Protein AF-A0A7C1Q7C8-F1 (afdb_monomer)

Solvent-accessible surface area (backbone atoms only — not comparable to full-atom values): 10995 Å² total; per-residue (Å²): 133,54,73,68,56,52,52,53,53,51,53,53,51,52,52,49,48,55,21,49,55,50,41,58,74,66,42,44,64,65,52,48,48,52,37,52,32,39,48,74,42,44,50,73,67,41,56,53,30,45,77,70,74,41,90,58,82,56,80,56,57,56,36,54,50,45,53,53,51,44,54,50,53,49,46,66,58,69,63,51,85,75,76,68,83,54,81,50,94,46,81,91,37,43,67,60,21,53,52,50,37,51,53,56,51,57,50,52,73,36,67,69,49,44,51,52,50,52,55,40,52,48,39,24,65,59,64,74,53,66,51,72,43,79,44,78,39,79,90,78,74,40,82,43,74,45,76,51,62,66,90,38,53,34,55,35,82,92,29,94,43,90,92,60,31,88,50,72,48,73,66,76,92,73,58,69,66,58,54,57,60,67,72,49,80,87,130

Radius of gyration: 21.41 Å; Cα contacts (8 Å, |Δi|>4): 161; chains: 1; bounding box: 50×42×67 Å

pLDDT: mean 86.95, std 6.71, range [54.66, 95.38]

Nearest PDB structures (foldseek):
  8zkm-assembly1_K  TM=6.526E-01  e=1.234E-04  Vibrio cholerae
  9bgm-assembly1_c  TM=7.643E-01  e=4.224E-02  Pseudomonas phage vB_PaeP_DEV
  6qwp-assembly1_D  TM=6.504E-01  e=3.690E+00  Escherichia phage T7

Sequence (187 aa):
MNDNERRQANEVVEKFRLARDKKDEDNFTTSVDKYEDYYAGESDELKERTKRGLSAIMPPWAQAGVDYVLAKEIAVIFGQKPYWTVGARQKKWEEAAKLMEQLLSWQLDTPKVFLNVVEWIQHKLIYGTAIRKPYWDRENDEVKIEQINIKNFYPSPDGYSIYTVPWVIQRALRTKEYIVAMGKPWR

Mean predicted aligned error: 6.85 Å

Structure (mmCIF, N/CA/C/O backbone):
data_AF-A0A7C1Q7C8-F1
#
_entry.id   AF-A0A7C1Q7C8-F1
#
loop_
_atom_site.group_PDB
_atom_site.id
_atom_site.type_symbol
_atom_site.label_atom_id
_atom_site.label_alt_id
_atom_site.label_comp_id
_atom_site.label_asym_id
_atom_site.label_entity_id
_atom_site.label_seq_id
_atom_site.pdbx_PDB_ins_code
_atom_site.Cartn_x
_atom_site.Cartn_y
_atom_site.Cartn_z
_atom_site.occupancy
_atom_site.B_iso_or_equiv
_atom_site.auth_seq_id
_atom_site.auth_comp_id
_atom_site.auth_asym_id
_atom_site.auth_atom_id
_atom_site.pdbx_PDB_model_num
ATOM 1 N N . MET A 1 1 ? 29.355 17.412 2.833 1.00 59.66 1 MET A N 1
ATOM 2 C CA . MET A 1 1 ? 28.074 17.611 2.140 1.00 59.66 1 MET A CA 1
ATOM 3 C C . MET A 1 1 ? 28.258 18.789 1.206 1.00 59.66 1 MET A C 1
ATOM 5 O O . MET A 1 1 ? 28.454 19.899 1.692 1.00 59.66 1 MET A O 1
ATOM 9 N N . ASN A 1 2 ? 28.326 18.525 -0.093 1.00 83.81 2 ASN A N 1
ATOM 10 C CA . ASN A 1 2 ? 28.545 19.545 -1.117 1.00 83.81 2 ASN A CA 1
ATOM 11 C C . ASN A 1 2 ? 27.296 20.428 -1.272 1.00 83.81 2 ASN A C 1
ATOM 13 O O . ASN A 1 2 ? 26.182 20.002 -0.963 1.00 83.81 2 ASN A O 1
ATOM 17 N N . ASP A 1 3 ? 27.455 21.648 -1.789 1.00 85.56 3 ASP A N 1
ATOM 18 C CA . ASP A 1 3 ? 26.344 22.605 -1.932 1.00 85.56 3 ASP A CA 1
ATOM 19 C C . ASP A 1 3 ? 25.190 22.068 -2.793 1.00 85.56 3 ASP A C 1
ATOM 21 O O . ASP A 1 3 ? 24.020 22.342 -2.523 1.00 85.56 3 ASP A O 1
ATOM 25 N N . ASN A 1 4 ? 25.494 21.217 -3.776 1.00 85.00 4 ASN A N 1
ATOM 26 C CA . ASN A 1 4 ? 24.474 20.559 -4.591 1.00 85.00 4 ASN A CA 1
ATOM 27 C C . ASN A 1 4 ? 23.637 19.545 -3.785 1.00 85.00 4 ASN A C 1
ATOM 29 O O . ASN A 1 4 ? 22.418 19.500 -3.933 1.00 85.00 4 ASN A O 1
ATOM 33 N N . GLU A 1 5 ? 24.270 18.782 -2.888 1.00 85.00 5 GLU A N 1
ATOM 34 C CA . GLU A 1 5 ? 23.576 17.829 -2.009 1.00 85.00 5 GLU A CA 1
ATOM 35 C C . GLU A 1 5 ? 22.666 18.568 -1.021 1.00 85.00 5 GLU A C 1
ATOM 37 O O . GLU A 1 5 ? 21.552 18.125 -0.749 1.00 85.00 5 GLU A O 1
ATOM 42 N N . ARG A 1 6 ? 23.109 19.729 -0.516 1.00 87.44 6 ARG A N 1
ATOM 43 C CA . ARG A 1 6 ? 22.294 20.591 0.361 1.00 87.44 6 ARG A CA 1
ATOM 44 C C . ARG A 1 6 ? 21.067 21.122 -0.359 1.00 87.44 6 ARG A C 1
ATOM 46 O O . ARG A 1 6 ? 19.970 21.066 0.188 1.00 87.44 6 ARG A O 1
ATOM 53 N N . ARG A 1 7 ? 21.236 21.585 -1.598 1.00 90.81 7 ARG A N 1
ATOM 54 C CA . ARG A 1 7 ? 20.123 22.060 -2.424 1.00 90.81 7 ARG A CA 1
ATOM 55 C C . ARG A 1 7 ? 19.090 20.959 -2.673 1.00 90.81 7 ARG A C 1
ATOM 57 O O . ARG A 1 7 ? 17.905 21.204 -2.483 1.00 90.81 7 ARG A O 1
ATOM 64 N N . GLN A 1 8 ? 19.531 19.757 -3.043 1.00 87.31 8 GLN A N 1
ATOM 65 C CA . GLN A 1 8 ? 18.636 18.614 -3.262 1.00 87.31 8 GLN A CA 1
ATOM 66 C C . GLN A 1 8 ? 17.914 18.189 -1.981 1.00 87.31 8 GLN A C 1
ATOM 68 O O . GLN A 1 8 ? 16.712 17.937 -2.006 1.00 87.31 8 GLN A O 1
ATOM 73 N N . ALA A 1 9 ? 18.625 18.140 -0.852 1.00 88.88 9 ALA A N 1
ATOM 74 C CA . ALA A 1 9 ? 18.015 17.823 0.433 1.00 88.88 9 ALA A CA 1
ATOM 75 C C . ALA A 1 9 ? 16.918 18.838 0.795 1.00 88.88 9 ALA A C 1
ATOM 77 O O . ALA A 1 9 ? 15.816 18.437 1.164 1.00 88.88 9 ALA A O 1
ATOM 78 N N . ASN A 1 10 ? 17.187 20.134 0.614 1.00 93.38 10 ASN A N 1
ATOM 79 C CA . ASN A 1 10 ? 16.200 21.186 0.854 1.00 93.38 10 ASN A CA 1
ATOM 80 C C . ASN A 1 10 ? 14.986 21.054 -0.076 1.00 93.38 10 ASN A C 1
ATOM 82 O O . ASN A 1 10 ? 13.857 21.161 0.386 1.00 93.38 10 ASN A O 1
ATOM 86 N N . GLU A 1 11 ? 15.192 20.751 -1.360 1.00 92.50 11 GLU A N 1
ATOM 87 C CA . GLU A 1 11 ? 14.095 20.526 -2.310 1.00 92.50 11 GLU A CA 1
ATOM 88 C C . GLU A 1 11 ? 13.179 19.371 -1.875 1.00 92.50 11 GLU A C 1
ATOM 90 O O . GLU A 1 11 ? 11.955 19.489 -1.935 1.00 92.50 11 GLU A O 1
ATOM 95 N N . VAL A 1 12 ? 13.752 18.258 -1.406 1.00 91.75 12 VAL A N 1
ATOM 96 C CA . VAL A 1 12 ? 12.974 17.113 -0.905 1.00 91.75 12 VAL A CA 1
ATOM 97 C C . VAL A 1 12 ? 12.185 17.487 0.349 1.00 91.75 12 VAL A C 1
ATOM 99 O O . VAL A 1 12 ? 11.026 17.091 0.473 1.00 91.75 12 VAL A O 1
ATOM 102 N N . VAL A 1 13 ? 12.786 18.252 1.264 1.00 93.81 13 VAL A N 1
ATOM 103 C CA . VAL A 1 13 ? 12.123 18.714 2.493 1.00 93.81 13 VAL A CA 1
ATOM 104 C C . VAL A 1 13 ? 10.945 19.633 2.170 1.00 93.81 13 VAL A C 1
ATOM 106 O O . VAL A 1 13 ? 9.861 19.430 2.715 1.00 93.81 13 VAL A O 1
ATOM 109 N N . GLU A 1 14 ? 11.121 20.583 1.252 1.00 94.88 14 GLU A N 1
ATOM 110 C CA . GLU A 1 14 ? 10.045 21.483 0.822 1.00 94.88 14 GLU A CA 1
ATOM 111 C C . GLU A 1 14 ? 8.905 20.719 0.140 1.00 94.88 14 GLU A C 1
ATOM 113 O O . GLU A 1 14 ? 7.742 20.875 0.511 1.00 94.88 14 GLU A O 1
ATOM 118 N N . LYS A 1 15 ? 9.218 19.802 -0.785 1.00 95.19 15 LYS A N 1
ATOM 119 C CA . LYS A 1 15 ? 8.203 18.933 -1.409 1.00 95.19 15 LYS A CA 1
ATOM 120 C C . LYS A 1 15 ? 7.460 18.090 -0.376 1.00 95.19 15 LYS A C 1
ATOM 122 O O . LYS A 1 15 ? 6.237 17.974 -0.434 1.00 95.19 15 LYS A O 1
ATOM 127 N N . PHE A 1 16 ? 8.174 17.520 0.593 1.00 94.88 16 PHE A N 1
ATOM 128 C CA . PHE A 1 16 ? 7.549 16.747 1.663 1.00 94.88 16 PHE A CA 1
ATOM 129 C C . PHE A 1 16 ? 6.592 17.601 2.490 1.00 94.88 16 PHE A C 1
ATOM 131 O O . PHE A 1 16 ? 5.479 17.161 2.770 1.00 94.88 16 PHE A O 1
ATOM 138 N N . ARG A 1 17 ? 7.006 18.819 2.847 1.00 95.38 17 ARG A N 1
ATOM 139 C CA . ARG A 1 17 ? 6.168 19.759 3.586 1.00 95.38 17 ARG A CA 1
ATOM 140 C C . ARG A 1 17 ? 4.887 20.076 2.821 1.00 95.38 17 ARG A C 1
ATOM 142 O O . ARG A 1 17 ? 3.817 19.919 3.391 1.00 95.38 17 ARG A O 1
ATOM 149 N N . LEU A 1 18 ? 4.987 20.407 1.533 1.00 95.00 18 LEU A N 1
ATOM 150 C CA . LEU A 1 18 ? 3.824 20.681 0.682 1.00 95.00 18 LEU A CA 1
ATOM 151 C C . LEU A 1 18 ? 2.834 19.507 0.646 1.00 95.00 18 LEU A C 1
ATOM 153 O O . LEU A 1 18 ? 1.639 19.696 0.858 1.00 95.00 18 LEU A O 1
ATOM 157 N N . ALA A 1 19 ? 3.320 18.283 0.414 1.00 94.38 19 ALA A N 1
ATOM 158 C CA . ALA A 1 19 ? 2.446 17.111 0.365 1.00 94.38 19 ALA A CA 1
ATOM 159 C C . ALA A 1 19 ? 1.856 16.744 1.735 1.00 94.38 19 ALA A C 1
ATOM 161 O O . ALA A 1 19 ? 0.717 16.287 1.809 1.00 94.38 19 ALA A O 1
ATOM 162 N N . ARG A 1 20 ? 2.613 16.925 2.823 1.00 94.50 20 ARG A N 1
ATOM 163 C CA . ARG A 1 20 ? 2.116 16.710 4.187 1.00 94.50 20 ARG A CA 1
ATOM 164 C C . ARG A 1 20 ? 1.026 17.719 4.527 1.00 94.50 20 ARG A C 1
ATOM 166 O O . ARG A 1 20 ? -0.042 17.306 4.953 1.00 94.50 20 ARG A O 1
ATOM 173 N N . ASP A 1 21 ? 1.284 19.003 4.301 1.00 95.25 21 ASP A N 1
ATOM 174 C CA . ASP A 1 21 ? 0.348 20.076 4.629 1.00 95.25 21 ASP A CA 1
ATOM 175 C C . ASP A 1 21 ? -0.970 19.886 3.853 1.00 95.25 21 ASP A C 1
ATOM 177 O O . ASP A 1 21 ? -2.045 20.031 4.429 1.00 95.25 21 ASP A O 1
ATOM 181 N N . LYS A 1 22 ? -0.904 19.431 2.590 1.00 92.38 22 LYS A N 1
ATOM 182 C CA . LYS A 1 22 ? -2.101 19.058 1.822 1.00 92.38 22 LYS A CA 1
ATOM 183 C C . LYS A 1 22 ? -2.856 17.865 2.421 1.00 92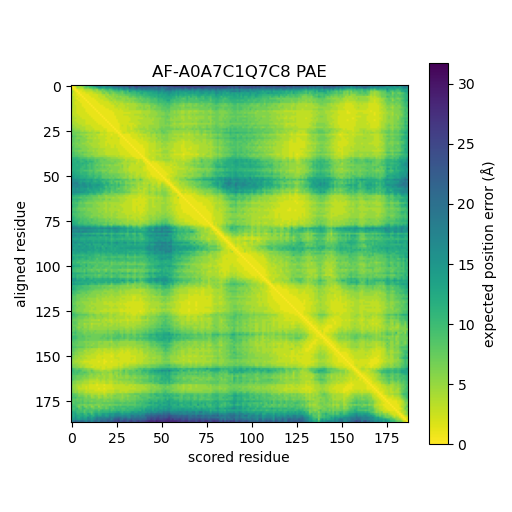.38 22 LYS A C 1
ATOM 185 O O . LYS A 1 22 ? -4.076 17.880 2.530 1.00 92.38 22 LYS A O 1
ATOM 190 N N . LYS A 1 23 ? -2.132 16.823 2.830 1.00 91.88 23 LYS A N 1
ATOM 191 C CA . LYS A 1 23 ? -2.708 15.622 3.453 1.00 91.88 23 LYS A CA 1
ATOM 192 C C . LYS A 1 23 ? -3.419 15.937 4.774 1.00 91.88 23 LYS A C 1
ATOM 194 O O . LYS A 1 23 ? -4.445 15.324 5.075 1.00 91.88 23 LYS A O 1
ATOM 199 N N . ASP A 1 24 ? -2.865 16.876 5.537 1.00 91.88 24 ASP A N 1
ATOM 200 C CA . ASP A 1 24 ? -3.444 17.372 6.783 1.00 91.88 24 ASP A CA 1
ATOM 201 C C . ASP A 1 24 ? -4.684 18.241 6.505 1.00 91.88 24 ASP A C 1
ATOM 203 O O . ASP A 1 24 ? -5.714 18.033 7.141 1.00 91.88 24 ASP A O 1
ATOM 207 N N . GLU A 1 25 ? -4.632 19.137 5.510 1.00 92.12 25 GLU A N 1
ATOM 208 C CA . GLU A 1 25 ? -5.791 19.921 5.042 1.00 92.12 25 GLU A CA 1
ATOM 209 C C . GLU A 1 25 ? -6.967 19.014 4.640 1.00 92.12 25 GLU A C 1
ATOM 211 O O . GLU A 1 25 ? -8.111 19.250 5.031 1.00 92.12 25 GLU A O 1
ATOM 216 N N . ASP A 1 26 ? -6.678 17.930 3.918 1.00 89.19 26 ASP A N 1
ATOM 217 C CA . ASP A 1 26 ? -7.680 16.968 3.455 1.00 89.19 26 ASP A CA 1
ATOM 218 C C . ASP A 1 26 ? -8.171 16.017 4.571 1.00 89.19 26 ASP A C 1
ATOM 220 O O . ASP A 1 26 ? -8.989 15.132 4.317 1.00 89.19 26 ASP A O 1
ATOM 224 N N . ASN A 1 27 ? -7.681 16.161 5.813 1.00 90.75 27 ASN A N 1
ATOM 225 C CA . ASN A 1 27 ? -7.954 15.265 6.947 1.00 90.75 27 ASN A CA 1
ATOM 226 C C . ASN A 1 27 ? -7.747 13.780 6.605 1.00 90.75 27 ASN A C 1
ATOM 228 O O . ASN A 1 27 ? -8.462 12.887 7.082 1.00 90.75 27 ASN A O 1
ATOM 232 N N . PHE A 1 28 ? -6.769 13.499 5.744 1.00 90.75 28 PHE A N 1
ATOM 233 C CA . PHE A 1 28 ? -6.593 12.175 5.166 1.00 90.75 28 PHE A CA 1
ATOM 234 C C . PHE A 1 28 ? -6.248 11.135 6.234 1.00 90.75 28 PHE A C 1
ATOM 236 O O . PHE A 1 28 ? -6.842 10.061 6.265 1.00 90.75 28 PHE A O 1
ATOM 243 N N . THR A 1 29 ? -5.298 11.445 7.123 1.00 88.50 29 THR A N 1
ATOM 244 C CA . THR A 1 29 ? -4.832 10.501 8.154 1.00 88.50 29 THR A CA 1
ATOM 245 C C . THR A 1 29 ? -5.970 10.117 9.092 1.00 88.50 29 THR A C 1
ATOM 247 O O . THR A 1 29 ? -6.235 8.933 9.259 1.00 88.50 29 THR A O 1
ATOM 250 N N . THR A 1 30 ? -6.718 11.104 9.590 1.00 89.62 30 THR A N 1
ATOM 251 C CA . THR A 1 30 ? -7.899 10.884 10.435 1.00 89.62 30 THR A CA 1
ATOM 252 C C . THR A 1 30 ? -8.963 10.049 9.728 1.00 89.62 30 THR A C 1
ATOM 254 O O . THR A 1 30 ? -9.567 9.172 10.337 1.00 89.62 30 THR A O 1
ATOM 257 N N . SER A 1 31 ? -9.182 10.283 8.431 1.00 89.44 31 SER A N 1
ATOM 258 C CA . SER A 1 31 ? -10.135 9.493 7.646 1.00 89.44 31 SER A CA 1
ATOM 259 C C . SER A 1 31 ? -9.695 8.033 7.522 1.00 89.44 31 SER A C 1
ATOM 261 O O . SER A 1 31 ? -10.506 7.131 7.717 1.00 89.44 31 SER A O 1
ATOM 263 N N . VAL A 1 32 ? -8.412 7.788 7.243 1.00 91.25 32 VAL A N 1
ATOM 264 C CA . VAL A 1 32 ? -7.843 6.433 7.173 1.00 91.25 32 VAL A CA 1
ATOM 265 C C . VAL A 1 32 ? -7.905 5.733 8.531 1.00 91.25 32 VAL A C 1
ATOM 267 O O . VAL A 1 32 ? -8.321 4.578 8.576 1.00 91.25 32 VAL A O 1
ATOM 270 N N . ASP A 1 33 ? -7.547 6.422 9.618 1.00 91.00 33 ASP A N 1
ATOM 271 C CA . ASP A 1 33 ? -7.625 5.891 10.987 1.00 91.00 33 ASP A CA 1
ATOM 272 C C . ASP A 1 33 ? -9.060 5.476 11.331 1.00 91.00 33 ASP A C 1
ATOM 274 O O . ASP A 1 33 ? -9.289 4.387 11.843 1.00 91.00 33 ASP A O 1
ATOM 278 N N . LYS A 1 34 ? -10.048 6.294 10.954 1.00 89.56 34 LYS A N 1
ATOM 279 C CA . LYS A 1 34 ? -11.464 5.980 11.161 1.00 89.56 34 LYS A CA 1
ATOM 280 C C . LYS A 1 34 ? -11.889 4.692 10.448 1.00 89.56 34 LYS A C 1
ATOM 282 O O . LYS A 1 34 ? -12.630 3.895 11.017 1.00 89.56 34 LYS A O 1
ATOM 287 N N . TYR A 1 35 ? -11.462 4.486 9.200 1.00 90.06 35 TYR A N 1
ATOM 288 C CA . TYR A 1 35 ? -11.775 3.256 8.460 1.00 90.06 35 TYR A CA 1
ATOM 289 C C . TYR A 1 35 ? -11.057 2.032 9.034 1.00 90.06 35 TYR A C 1
ATOM 291 O O . TYR A 1 35 ? -11.638 0.949 9.058 1.00 90.06 35 TYR A O 1
ATOM 299 N N . GLU A 1 36 ? -9.825 2.206 9.515 1.00 90.06 36 GLU A N 1
ATOM 300 C CA . GLU A 1 36 ? -9.069 1.156 10.200 1.00 90.06 36 GLU A CA 1
ATOM 301 C C . GLU A 1 36 ? -9.760 0.731 11.498 1.00 90.06 36 GLU A C 1
ATOM 303 O O . GLU A 1 36 ? -10.000 -0.459 11.692 1.00 90.06 36 GLU A O 1
ATOM 308 N N . ASP A 1 37 ? -10.173 1.699 12.320 1.00 89.75 37 ASP A N 1
ATOM 309 C CA . ASP A 1 37 ? -10.939 1.459 13.542 1.00 89.75 37 ASP A CA 1
ATOM 310 C C . ASP A 1 37 ? -12.248 0.722 13.224 1.00 89.75 37 ASP A C 1
ATOM 312 O O . ASP A 1 37 ? -12.522 -0.324 13.808 1.00 89.75 37 ASP A O 1
ATOM 316 N N . TYR A 1 38 ? -13.026 1.187 12.239 1.00 87.69 38 TYR A N 1
ATOM 317 C CA . TYR A 1 38 ? -14.271 0.510 11.856 1.00 87.69 38 TYR A CA 1
ATOM 318 C C . TYR A 1 38 ? -14.054 -0.924 11.379 1.00 87.69 38 TYR A C 1
ATOM 320 O O . TYR A 1 38 ? -14.853 -1.806 11.703 1.00 87.69 38 TYR A O 1
ATOM 328 N N . TYR A 1 39 ? -12.999 -1.161 10.600 1.00 89.56 39 TYR A N 1
ATOM 329 C CA . TYR A 1 39 ? -12.640 -2.503 10.161 1.00 89.56 39 TYR A CA 1
ATOM 330 C C . TYR A 1 39 ? -12.228 -3.390 11.345 1.00 89.56 39 TYR A C 1
ATOM 332 O O . TYR A 1 39 ? -12.616 -4.554 11.389 1.00 89.56 39 TYR A O 1
ATOM 340 N N . ALA A 1 40 ? -11.531 -2.834 12.339 1.00 88.31 40 ALA A N 1
ATOM 341 C CA . ALA A 1 40 ? -11.178 -3.515 13.584 1.00 88.31 40 ALA A CA 1
ATOM 342 C C . ALA A 1 40 ? -12.364 -3.701 14.557 1.00 88.31 40 ALA A C 1
ATOM 344 O O . ALA A 1 40 ? -12.207 -4.329 15.603 1.00 88.31 40 ALA A O 1
ATOM 345 N N . GLY A 1 41 ? -13.553 -3.179 14.230 1.00 88.12 41 GLY A N 1
ATOM 346 C CA . GLY A 1 41 ? -14.722 -3.215 15.114 1.00 88.12 41 GLY A CA 1
ATOM 347 C C . GLY A 1 41 ? -14.655 -2.197 16.257 1.00 88.12 41 GLY A C 1
ATOM 348 O O . GLY A 1 41 ? -15.340 -2.352 17.268 1.00 88.12 41 GLY A O 1
ATOM 349 N N . GLU A 1 42 ? -13.841 -1.157 16.105 1.00 86.44 42 GLU A N 1
ATOM 350 C CA . GLU A 1 42 ? -13.710 -0.040 17.030 1.00 86.44 42 GLU A CA 1
ATOM 351 C C . GLU A 1 42 ? -14.374 1.237 16.491 1.00 86.44 42 GLU A C 1
ATOM 353 O O . GLU A 1 42 ? -14.656 1.405 15.306 1.00 86.44 42 GLU A O 1
ATOM 358 N N . SER A 1 43 ? -14.663 2.161 17.405 1.00 87.38 43 SER A N 1
ATOM 359 C CA . SER A 1 43 ? -15.137 3.510 17.106 1.00 87.38 43 SER A CA 1
ATOM 360 C C . SER A 1 43 ? -14.947 4.403 18.328 1.00 87.38 43 SER A C 1
ATOM 362 O O . SER A 1 43 ? -14.874 3.914 19.461 1.00 87.38 43 SER A O 1
ATOM 364 N N . ASP A 1 44 ? -14.930 5.718 18.118 1.00 86.50 44 ASP A N 1
ATOM 365 C CA . ASP A 1 44 ? -14.851 6.691 19.212 1.00 86.50 44 ASP A CA 1
ATOM 366 C C . ASP A 1 44 ? -15.993 6.514 20.223 1.00 86.50 44 ASP A C 1
ATOM 368 O O . ASP A 1 44 ? -15.781 6.600 21.433 1.00 86.50 44 ASP A O 1
ATOM 372 N N . GLU A 1 45 ? -17.196 6.171 19.753 1.00 86.44 45 GLU A N 1
ATOM 373 C CA . GLU A 1 45 ? -18.338 5.907 20.630 1.00 86.44 45 GLU A CA 1
ATOM 374 C C . GLU A 1 45 ? -18.083 4.702 21.547 1.00 86.44 45 GLU A C 1
ATOM 376 O O . GLU A 1 45 ? -18.348 4.764 22.748 1.00 86.44 45 GLU A O 1
ATOM 381 N N . LEU A 1 46 ? -17.527 3.608 21.019 1.00 87.69 46 LEU A N 1
ATOM 382 C CA . LEU A 1 46 ? -17.192 2.418 21.812 1.00 87.69 46 LEU A CA 1
ATOM 383 C C . LEU A 1 46 ? -16.097 2.711 22.836 1.00 87.69 46 LEU A C 1
ATOM 385 O O . LEU A 1 46 ? -16.181 2.252 23.980 1.00 87.69 46 LEU A O 1
ATOM 389 N N . LYS A 1 47 ? -15.096 3.505 22.443 1.00 88.44 47 LYS A N 1
ATOM 390 C CA . LYS A 1 47 ? -14.018 3.954 23.330 1.00 88.44 47 LYS A CA 1
ATOM 391 C C . LYS A 1 47 ? -14.597 4.766 24.497 1.00 88.44 47 LYS A C 1
ATOM 393 O O . LYS A 1 47 ? -14.288 4.480 25.654 1.00 88.44 47 LYS A O 1
ATOM 398 N N . GLU A 1 48 ? -15.515 5.697 24.234 1.00 90.69 48 GLU A N 1
ATOM 399 C CA . GLU A 1 48 ? -16.197 6.479 25.278 1.00 90.69 48 GLU A CA 1
ATOM 400 C C . GLU A 1 48 ? -17.142 5.638 26.154 1.00 90.69 48 GLU A C 1
ATOM 402 O O . GLU A 1 48 ? -17.189 5.810 27.375 1.00 90.69 48 GLU A O 1
ATOM 407 N N . ARG A 1 49 ? -17.867 4.675 25.574 1.00 90.88 49 ARG A N 1
ATOM 408 C CA . ARG A 1 49 ? -18.715 3.742 26.340 1.00 90.88 49 ARG A CA 1
ATOM 409 C C . ARG A 1 49 ? -17.894 2.895 27.306 1.00 90.88 49 ARG A C 1
ATOM 411 O O . ARG A 1 49 ? -18.271 2.783 28.473 1.00 90.88 49 ARG A O 1
ATOM 418 N N . THR A 1 50 ? -16.760 2.370 26.847 1.00 90.56 50 THR A N 1
ATOM 419 C CA . THR A 1 50 ? -15.825 1.598 27.676 1.00 90.56 50 THR A CA 1
ATOM 420 C C . THR A 1 50 ? -15.305 2.434 28.846 1.00 90.56 50 THR A C 1
ATOM 422 O O . THR A 1 50 ? -15.335 1.971 29.984 1.00 90.56 50 THR A O 1
ATOM 425 N N . LYS A 1 51 ? -14.916 3.699 28.610 1.00 92.38 51 LYS A N 1
ATOM 426 C CA . LYS A 1 51 ? -14.490 4.629 29.679 1.00 92.38 51 LYS A CA 1
ATOM 427 C C . LYS A 1 51 ? -15.572 4.857 30.736 1.00 92.38 51 LYS A C 1
ATOM 429 O O . LYS A 1 51 ? -15.262 5.033 31.910 1.00 92.38 51 LYS A O 1
ATOM 434 N N . ARG A 1 52 ? -16.844 4.834 30.334 1.00 93.75 52 ARG A N 1
ATOM 435 C CA . ARG A 1 52 ? -18.006 4.953 31.230 1.00 93.75 52 ARG A CA 1
ATOM 436 C C . ARG A 1 52 ? -18.378 3.643 31.939 1.00 93.75 52 ARG A C 1
ATOM 438 O O . ARG A 1 52 ? -19.383 3.621 32.646 1.00 93.75 52 ARG A O 1
ATOM 445 N N . GLY A 1 53 ? -17.626 2.559 31.734 1.00 91.38 53 GLY A N 1
ATOM 446 C CA . GLY A 1 53 ? -17.934 1.236 32.285 1.00 91.38 53 GLY A CA 1
ATOM 447 C C . GLY A 1 53 ? -19.157 0.570 31.646 1.00 91.38 53 GLY A C 1
ATOM 448 O O . GLY A 1 53 ? -19.746 -0.333 32.236 1.00 91.38 53 GLY A O 1
ATOM 449 N N . LEU A 1 54 ? -19.577 1.026 30.463 1.00 91.06 54 LEU A N 1
ATOM 450 C CA . LEU A 1 54 ? -20.691 0.443 29.721 1.00 91.06 54 LEU A CA 1
ATOM 451 C C . LEU A 1 54 ? -20.193 -0.651 28.777 1.00 91.06 54 LEU A C 1
ATOM 453 O O . LEU A 1 54 ? -19.060 -0.622 28.304 1.00 91.06 54 LEU A O 1
ATOM 457 N N . SER A 1 55 ? -21.086 -1.580 28.431 1.00 86.25 55 SER A N 1
ATOM 458 C CA . SER A 1 55 ? -20.817 -2.541 27.360 1.00 86.25 55 SER A CA 1
ATOM 459 C C . SER A 1 55 ? -20.591 -1.808 26.031 1.00 86.25 55 SER A C 1
ATOM 461 O O . SER A 1 55 ? -21.406 -0.966 25.617 1.00 86.25 55 SER A O 1
ATOM 463 N N . ALA A 1 56 ? -19.478 -2.137 25.382 1.00 85.06 56 ALA A N 1
ATOM 464 C CA . ALA A 1 56 ? -19.035 -1.605 24.104 1.00 85.06 56 ALA A CA 1
ATOM 465 C C . ALA A 1 56 ? -18.780 -2.781 23.153 1.00 85.06 56 ALA A C 1
ATOM 467 O O . ALA A 1 56 ? -17.660 -3.258 23.014 1.00 85.06 56 ALA A O 1
ATOM 468 N N . ILE A 1 57 ? -19.853 -3.289 22.546 1.00 82.69 57 ILE A N 1
ATOM 469 C CA . ILE A 1 57 ? -19.786 -4.359 21.548 1.00 82.69 57 ILE A CA 1
ATOM 470 C C . ILE A 1 57 ? -20.212 -3.769 20.213 1.00 82.69 57 ILE A C 1
ATOM 472 O O . ILE A 1 57 ? -21.322 -3.249 20.089 1.00 82.69 57 ILE A O 1
ATOM 476 N N . MET A 1 58 ? -19.342 -3.889 19.216 1.00 83.06 58 MET A N 1
ATOM 477 C CA . MET A 1 58 ? -19.684 -3.614 17.830 1.00 83.06 58 MET A CA 1
ATOM 478 C C . MET A 1 58 ? -19.843 -4.928 17.082 1.00 83.06 58 MET A C 1
ATOM 480 O O . MET A 1 58 ? -18.924 -5.747 17.085 1.00 83.06 58 MET A O 1
ATOM 484 N N . PRO A 1 59 ? -20.984 -5.156 16.422 1.00 82.88 59 PRO A N 1
ATOM 485 C CA . PRO A 1 59 ? -21.083 -6.254 15.479 1.00 82.88 59 PRO A CA 1
ATOM 486 C C . PRO A 1 59 ? -20.074 -6.045 14.330 1.00 82.88 59 PRO A C 1
ATOM 488 O O . PRO A 1 59 ? -20.011 -4.937 13.788 1.00 82.88 59 PRO A O 1
ATOM 491 N N . PRO A 1 60 ? -19.318 -7.077 13.911 1.00 86.31 60 PRO A N 1
ATOM 492 C CA . PRO A 1 60 ? -18.228 -6.951 12.937 1.00 86.31 60 PRO A CA 1
ATOM 493 C C . PRO A 1 60 ? -18.735 -6.866 11.484 1.00 86.31 60 PRO A C 1
ATOM 495 O O . PRO A 1 60 ? -18.229 -7.542 10.590 1.00 86.31 60 PRO A O 1
ATOM 498 N N . TRP A 1 61 ? -19.763 -6.053 11.220 1.00 86.38 61 TRP A N 1
ATOM 499 C CA . TRP A 1 61 ? -20.387 -5.946 9.896 1.00 86.38 61 TRP A CA 1
ATOM 500 C C . TRP A 1 61 ? -19.425 -5.421 8.830 1.00 86.38 61 TRP A C 1
ATOM 502 O O . TRP A 1 61 ? -19.435 -5.920 7.707 1.00 86.38 61 TRP A O 1
ATOM 512 N N . ALA A 1 62 ? -18.590 -4.436 9.178 1.00 87.19 62 ALA A N 1
ATOM 513 C CA . ALA A 1 62 ? -17.613 -3.863 8.255 1.00 87.19 62 ALA A CA 1
ATOM 514 C C . ALA A 1 62 ? -16.565 -4.905 7.848 1.00 87.19 62 ALA A C 1
ATOM 516 O O . ALA A 1 62 ? -16.357 -5.131 6.657 1.00 87.19 62 ALA A O 1
ATOM 517 N N . GLN A 1 63 ? -15.981 -5.597 8.830 1.00 91.06 63 GLN A N 1
ATOM 518 C CA . GLN A 1 63 ? -15.022 -6.668 8.585 1.00 91.06 63 GLN A CA 1
ATOM 519 C C . GLN A 1 63 ? -15.638 -7.794 7.745 1.00 91.06 63 GLN A C 1
ATOM 521 O O . GLN A 1 63 ? -15.098 -8.145 6.702 1.00 91.06 63 GLN A O 1
ATOM 526 N N . ALA A 1 64 ? -16.812 -8.301 8.137 1.00 92.56 64 ALA A N 1
ATOM 527 C CA . ALA A 1 64 ? -17.490 -9.369 7.407 1.00 92.56 64 ALA A CA 1
ATOM 528 C C . ALA A 1 64 ? -17.828 -8.969 5.959 1.00 92.56 64 ALA A C 1
ATOM 530 O O . ALA A 1 64 ? -17.717 -9.785 5.045 1.00 92.56 64 ALA A O 1
ATOM 531 N N . GLY A 1 65 ? -18.222 -7.710 5.739 1.00 93.38 65 GLY A N 1
ATOM 532 C CA . GLY A 1 65 ? -18.470 -7.168 4.406 1.00 93.38 65 GLY A CA 1
ATOM 533 C C . GLY A 1 65 ? -17.202 -7.114 3.552 1.00 93.38 65 GLY A C 1
ATOM 534 O O . GLY A 1 65 ? -17.218 -7.569 2.407 1.00 93.38 65 GLY A O 1
ATOM 535 N N . VAL A 1 66 ? -16.101 -6.607 4.114 1.00 93.06 66 VAL A N 1
ATOM 536 C CA . VAL A 1 66 ? -14.794 -6.560 3.441 1.00 93.06 66 VAL A CA 1
ATOM 537 C C . VAL A 1 66 ? -14.302 -7.967 3.109 1.00 93.06 66 VAL A C 1
ATOM 539 O O . VAL A 1 66 ? -13.966 -8.220 1.955 1.00 93.06 66 VAL A O 1
ATOM 542 N N . ASP A 1 67 ? -14.334 -8.897 4.063 1.00 92.69 67 ASP A N 1
ATOM 543 C CA . ASP A 1 67 ? -13.866 -10.275 3.873 1.00 92.69 67 ASP A CA 1
ATOM 544 C C . ASP A 1 67 ? -14.697 -11.022 2.820 1.00 92.69 67 ASP A C 1
ATOM 546 O O . ASP A 1 67 ? -14.157 -11.765 1.996 1.00 92.69 67 ASP A O 1
ATOM 550 N N . TYR A 1 68 ? -16.010 -10.781 2.782 1.00 94.81 68 TYR A N 1
ATOM 551 C CA . TYR A 1 68 ? -16.891 -11.343 1.760 1.00 94.81 68 TYR A CA 1
ATOM 552 C C . TYR A 1 68 ? -16.546 -10.848 0.351 1.00 94.81 68 TYR A C 1
ATOM 554 O O . TYR A 1 68 ? -16.474 -11.644 -0.592 1.00 94.81 68 TYR A O 1
ATOM 562 N N . VAL A 1 69 ? -16.338 -9.537 0.189 1.00 94.31 69 VAL A N 1
ATOM 563 C CA . VAL A 1 69 ? -15.961 -8.952 -1.106 1.00 94.31 69 VAL A CA 1
ATOM 564 C C . VAL A 1 69 ? -14.556 -9.401 -1.504 1.00 94.31 69 VAL A C 1
ATOM 566 O O . VAL A 1 69 ? -14.357 -9.799 -2.650 1.00 94.31 69 VAL A O 1
ATOM 569 N N . LEU A 1 70 ? -13.613 -9.429 -0.558 1.00 94.50 70 LEU A N 1
ATOM 570 C CA . LEU A 1 70 ? -12.251 -9.915 -0.763 1.00 94.50 70 LEU A CA 1
ATOM 571 C C . LEU A 1 70 ? -12.253 -11.352 -1.289 1.00 94.50 70 LEU A C 1
ATOM 573 O O . LEU A 1 70 ? -11.646 -11.622 -2.321 1.00 94.50 70 LEU A O 1
ATOM 577 N N . ALA A 1 71 ? -12.979 -12.263 -0.636 1.00 93.56 71 ALA A N 1
ATOM 578 C CA . ALA A 1 71 ? -13.065 -13.659 -1.062 1.00 93.56 71 ALA A CA 1
ATOM 579 C C . ALA A 1 71 ? -13.580 -13.795 -2.505 1.00 93.56 71 ALA A C 1
ATOM 581 O O . ALA A 1 71 ? -13.066 -14.607 -3.276 1.00 93.56 71 ALA A O 1
ATOM 582 N N . LYS A 1 72 ? -14.557 -12.966 -2.898 1.00 93.50 72 LYS A N 1
ATOM 583 C CA . LYS A 1 72 ? -15.057 -12.926 -4.278 1.00 93.50 72 LYS A CA 1
ATOM 584 C C . LYS A 1 72 ? -14.040 -12.364 -5.263 1.00 93.50 72 LYS A C 1
ATOM 586 O O . LYS A 1 72 ? -13.859 -12.967 -6.316 1.00 93.50 72 LYS A O 1
ATOM 591 N N . GLU A 1 73 ? -13.382 -11.246 -4.953 1.00 91.88 73 GLU A N 1
ATOM 592 C CA . GLU A 1 73 ? -12.356 -10.674 -5.838 1.00 91.88 73 GLU A CA 1
ATOM 593 C C . GLU A 1 73 ? -11.199 -11.663 -6.039 1.00 91.88 73 GLU A C 1
ATOM 595 O O . GLU A 1 73 ? -10.784 -11.893 -7.173 1.00 91.88 73 GLU A O 1
ATOM 600 N N . ILE A 1 74 ? -10.743 -12.329 -4.974 1.00 90.56 74 ILE A N 1
ATOM 601 C CA . ILE A 1 74 ? -9.704 -13.363 -5.057 1.00 90.56 74 ILE A CA 1
ATOM 602 C C . ILE A 1 74 ? -10.162 -14.550 -5.902 1.00 90.56 74 ILE A C 1
ATOM 604 O O . ILE A 1 74 ? -9.414 -14.992 -6.771 1.00 90.56 74 ILE A O 1
ATOM 608 N N . ALA A 1 75 ? -11.388 -15.040 -5.708 1.00 89.81 75 ALA A N 1
ATOM 609 C CA . ALA A 1 75 ? -11.928 -16.122 -6.525 1.00 89.81 75 ALA A CA 1
ATOM 610 C C . ALA A 1 75 ? -12.057 -15.731 -8.007 1.00 89.81 75 ALA A C 1
ATOM 612 O O . ALA A 1 75 ? -11.863 -16.574 -8.873 1.00 89.81 75 ALA A O 1
ATOM 613 N N . VAL A 1 76 ? -12.352 -14.468 -8.322 1.00 87.88 76 VAL A N 1
ATOM 614 C CA . VAL A 1 76 ? -12.423 -13.988 -9.711 1.00 87.88 76 VAL A CA 1
ATOM 615 C C . VAL A 1 76 ? -11.029 -13.845 -10.325 1.00 87.88 76 VAL A C 1
ATOM 617 O O . VAL A 1 76 ? -10.817 -14.289 -11.448 1.00 87.88 76 VAL A O 1
ATOM 620 N N . ILE A 1 77 ? -10.076 -13.256 -9.601 1.00 83.94 77 ILE A N 1
ATOM 621 C CA . ILE A 1 77 ? -8.719 -12.993 -10.108 1.00 83.94 77 ILE A CA 1
ATOM 622 C C . ILE A 1 77 ? -7.909 -14.289 -10.230 1.00 83.94 77 ILE A C 1
ATOM 624 O O . ILE A 1 77 ? -7.168 -14.468 -11.193 1.00 83.94 77 ILE A O 1
ATOM 628 N N . PHE A 1 78 ? -8.050 -15.195 -9.261 1.00 84.38 78 PHE A N 1
ATOM 629 C CA . PHE A 1 78 ? -7.232 -16.404 -9.152 1.00 84.38 78 PHE A CA 1
ATOM 630 C C . PHE A 1 78 ? -8.006 -17.707 -9.387 1.00 84.38 78 PHE A C 1
ATOM 632 O O . PHE A 1 78 ? -7.422 -18.785 -9.295 1.00 84.38 78 PHE A O 1
ATOM 639 N N . GLY A 1 79 ? -9.304 -17.649 -9.697 1.00 82.38 79 GLY A N 1
ATOM 640 C CA . GLY A 1 79 ? -10.129 -18.849 -9.872 1.00 82.38 79 GLY A CA 1
ATOM 641 C C . GLY A 1 79 ? -9.838 -19.638 -11.144 1.00 82.38 79 GLY A C 1
ATOM 642 O O . GLY A 1 79 ? -10.138 -20.829 -11.193 1.00 82.38 79 GLY A O 1
ATOM 643 N N . GLN A 1 80 ? -9.261 -19.005 -12.170 1.00 81.56 80 GLN A N 1
ATOM 644 C CA . GLN A 1 80 ? -8.908 -19.659 -13.432 1.00 81.56 80 GLN A CA 1
ATOM 645 C C . GLN A 1 80 ? -7.568 -19.138 -13.967 1.00 81.56 80 GLN A C 1
ATOM 647 O O . GLN A 1 80 ? -7.309 -17.938 -13.960 1.00 81.56 80 GLN A O 1
ATOM 652 N N . LYS A 1 81 ? -6.716 -20.055 -14.444 1.00 79.19 81 LYS A N 1
ATOM 653 C CA . LYS A 1 81 ? -5.490 -19.731 -15.192 1.00 79.19 81 LYS A CA 1
ATOM 654 C C . LYS A 1 81 ? -5.819 -19.591 -16.695 1.00 79.19 81 LYS A C 1
ATOM 656 O O . LYS A 1 81 ? -6.686 -20.329 -17.168 1.00 79.19 81 LYS A O 1
ATOM 661 N N . PRO A 1 82 ? -5.107 -18.740 -17.463 1.00 76.56 82 PRO A N 1
ATOM 662 C CA . PRO A 1 82 ? -3.982 -17.889 -17.053 1.00 76.56 82 PRO A CA 1
ATOM 663 C C . PRO A 1 82 ? -4.431 -16.603 -16.336 1.00 76.56 82 PRO A C 1
ATOM 665 O O . PRO A 1 82 ? -5.454 -16.021 -16.676 1.00 76.56 82 PRO A O 1
ATOM 668 N N . TYR A 1 83 ? -3.643 -16.147 -15.356 1.00 79.00 83 TYR A N 1
ATOM 669 C CA . TYR A 1 83 ? -3.959 -14.951 -14.553 1.00 79.00 83 TYR A CA 1
ATOM 670 C C . TYR A 1 83 ? -3.725 -13.629 -15.299 1.00 79.00 83 TYR A C 1
ATOM 672 O O . TYR A 1 83 ? -4.336 -12.611 -14.983 1.00 79.00 83 TYR A O 1
ATOM 680 N N . TRP A 1 84 ? -2.820 -13.635 -16.278 1.00 78.44 84 TRP A N 1
ATOM 681 C CA . TRP A 1 84 ? -2.490 -12.484 -17.111 1.00 78.44 84 TRP A CA 1
ATOM 682 C C . TRP A 1 84 ? -2.510 -12.901 -18.572 1.00 78.44 84 TRP A C 1
ATOM 684 O O . TRP A 1 84 ? -2.199 -14.042 -18.903 1.00 78.44 84 TRP A O 1
ATOM 694 N N . THR A 1 85 ? -2.800 -11.949 -19.449 1.00 85.31 85 THR A N 1
ATOM 695 C CA . THR A 1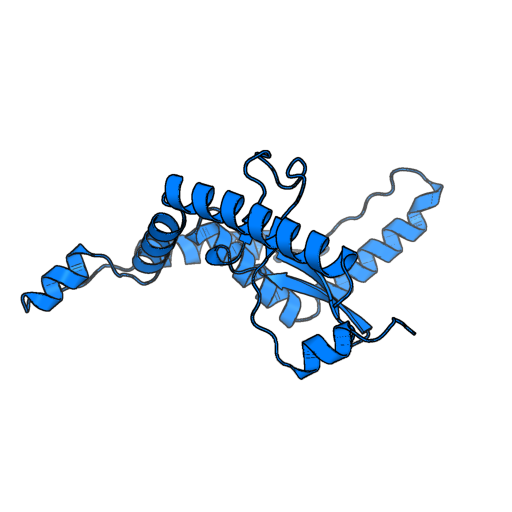 85 ? -2.611 -12.114 -20.889 1.00 85.31 85 THR A CA 1
ATOM 696 C C . THR A 1 85 ? -1.838 -10.914 -21.398 1.00 85.31 85 THR A C 1
ATOM 698 O O . THR A 1 85 ? -2.249 -9.771 -21.180 1.00 85.31 85 THR A O 1
ATOM 701 N N . VAL A 1 86 ? -0.705 -11.156 -22.055 1.00 87.31 86 VAL A N 1
ATOM 702 C CA . VAL A 1 86 ? 0.136 -10.084 -22.594 1.00 87.31 86 VAL A CA 1
ATOM 703 C C . VAL A 1 86 ? -0.024 -10.043 -24.107 1.00 87.31 86 VAL A C 1
ATOM 705 O O . VAL A 1 86 ? 0.464 -10.897 -24.841 1.00 87.31 86 VAL A O 1
ATOM 708 N N . GLY A 1 87 ? -0.712 -9.010 -24.591 1.00 89.38 87 GLY A N 1
ATOM 709 C CA . GLY A 1 87 ? -0.898 -8.780 -26.021 1.00 89.38 87 GLY A CA 1
ATOM 710 C C . GLY A 1 87 ? 0.289 -8.056 -26.659 1.00 89.38 87 GLY A C 1
ATOM 711 O O . GLY A 1 87 ? 0.728 -7.009 -26.177 1.00 89.38 87 GLY A O 1
ATOM 712 N N . ALA A 1 88 ? 0.771 -8.561 -27.796 1.00 91.69 88 ALA A N 1
ATOM 713 C CA . ALA A 1 88 ? 1.742 -7.852 -28.624 1.00 91.69 88 ALA A CA 1
ATOM 714 C C . ALA A 1 88 ? 1.051 -6.770 -29.472 1.00 91.69 88 ALA A C 1
ATOM 716 O O . ALA A 1 88 ? 0.094 -7.043 -30.191 1.00 91.69 88 ALA A O 1
ATOM 717 N N . ARG A 1 89 ? 1.568 -5.532 -29.446 1.00 91.06 89 ARG A N 1
ATOM 718 C CA . ARG A 1 89 ? 1.055 -4.438 -30.302 1.00 91.06 89 ARG A CA 1
ATOM 719 C C . ARG A 1 89 ? 1.460 -4.571 -31.773 1.00 91.06 89 ARG A C 1
ATOM 721 O O . ARG A 1 89 ? 0.823 -3.982 -32.637 1.00 91.06 89 ARG A O 1
ATOM 728 N N . GLN A 1 90 ? 2.554 -5.275 -32.060 1.00 92.56 90 GLN A N 1
ATOM 729 C CA . GLN A 1 90 ? 3.035 -5.537 -33.420 1.00 92.56 90 GLN A CA 1
ATOM 730 C C . GLN A 1 90 ? 3.509 -6.983 -33.502 1.00 92.56 90 GLN A C 1
ATOM 732 O O . GLN A 1 90 ? 4.040 -7.504 -32.523 1.00 92.56 90 GLN A O 1
ATOM 737 N N . LYS A 1 91 ? 3.419 -7.579 -34.694 1.00 90.50 91 LYS A N 1
ATOM 738 C CA . LYS A 1 91 ? 3.798 -8.978 -34.944 1.00 90.50 91 LYS A CA 1
ATOM 739 C C . LYS A 1 91 ? 5.219 -9.327 -34.478 1.00 90.50 91 LYS A C 1
ATOM 741 O O . LYS A 1 91 ? 5.450 -10.384 -33.912 1.00 90.50 91 LYS A O 1
ATOM 746 N N . LYS A 1 92 ? 6.174 -8.403 -34.633 1.00 93.69 92 LYS A N 1
ATOM 747 C CA . LYS A 1 92 ? 7.570 -8.605 -34.201 1.00 93.69 92 LYS A CA 1
ATOM 748 C C . LYS A 1 92 ? 7.754 -8.761 -32.682 1.00 93.69 92 LYS A C 1
ATOM 750 O O . LYS A 1 92 ? 8.805 -9.208 -32.251 1.00 93.69 92 LYS A O 1
ATOM 755 N N . TRP A 1 93 ? 6.765 -8.362 -31.880 1.00 92.88 93 TRP A N 1
ATOM 756 C CA . TRP A 1 93 ? 6.809 -8.443 -30.416 1.00 92.88 93 TRP A CA 1
ATOM 757 C C . TRP A 1 93 ? 6.068 -9.663 -29.863 1.00 92.88 93 TRP A C 1
ATOM 759 O O . TRP A 1 93 ? 5.950 -9.785 -28.649 1.00 92.88 93 TRP A O 1
ATOM 769 N N . GLU A 1 94 ? 5.552 -10.555 -30.713 1.00 92.19 94 GLU A N 1
ATOM 770 C CA . GLU A 1 94 ? 4.786 -11.728 -30.271 1.00 92.19 94 GLU A CA 1
ATOM 771 C C . GLU A 1 94 ? 5.600 -12.654 -29.363 1.00 92.19 94 GLU A C 1
ATOM 773 O O . GLU A 1 94 ? 5.099 -13.090 -28.329 1.00 92.19 94 GLU A O 1
ATOM 778 N N . GLU A 1 95 ? 6.863 -12.918 -29.701 1.00 91.50 95 GLU A N 1
ATOM 779 C CA . GLU A 1 95 ? 7.738 -13.753 -28.868 1.00 91.50 95 GLU A CA 1
ATOM 780 C C . GLU A 1 95 ? 8.055 -13.085 -27.527 1.00 91.50 95 GLU A C 1
ATOM 782 O O . GLU A 1 95 ? 7.965 -13.722 -26.479 1.00 91.50 95 GLU A O 1
ATOM 787 N N . ALA A 1 96 ? 8.344 -11.781 -27.542 1.00 90.19 96 ALA A N 1
ATOM 788 C CA . ALA A 1 96 ? 8.599 -11.013 -26.326 1.00 90.19 96 ALA A CA 1
ATOM 789 C C . ALA A 1 96 ? 7.364 -10.953 -25.411 1.00 90.19 96 ALA A C 1
ATOM 791 O O . ALA A 1 96 ? 7.491 -11.060 -24.194 1.00 90.19 96 ALA A O 1
ATOM 792 N N . ALA A 1 97 ? 6.165 -10.819 -25.986 1.00 91.38 97 ALA A N 1
ATOM 793 C CA . ALA A 1 97 ? 4.912 -10.824 -25.238 1.00 91.38 97 ALA A CA 1
ATOM 794 C C . ALA A 1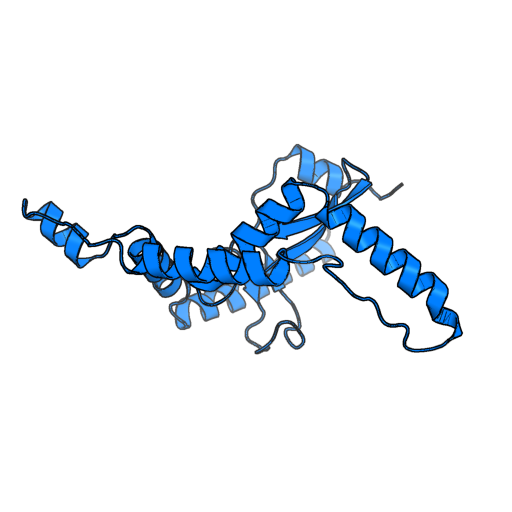 97 ? 4.653 -12.185 -24.576 1.00 91.38 97 ALA A C 1
ATOM 796 O O . ALA A 1 97 ? 4.342 -12.229 -23.388 1.00 91.38 97 ALA A O 1
ATOM 797 N N . LYS A 1 98 ? 4.876 -13.290 -25.303 1.00 90.50 98 LYS A N 1
ATOM 798 C CA . LYS A 1 98 ? 4.789 -14.650 -24.744 1.00 90.50 98 LYS A CA 1
ATOM 799 C C . LYS A 1 98 ? 5.774 -14.861 -23.597 1.00 90.50 98 LYS A C 1
ATOM 801 O O . LYS A 1 98 ? 5.393 -15.403 -22.564 1.00 90.50 98 LYS A O 1
ATOM 806 N N . LEU A 1 99 ? 7.019 -14.410 -23.754 1.00 90.00 99 LEU A N 1
ATOM 807 C CA . LEU A 1 99 ? 8.024 -14.499 -22.694 1.00 90.00 99 LEU A CA 1
ATOM 808 C C . LEU A 1 99 ? 7.606 -13.690 -21.457 1.00 90.00 99 LEU A C 1
ATOM 810 O O . LEU A 1 99 ? 7.712 -14.174 -20.334 1.00 90.00 99 LEU A O 1
ATOM 814 N N . MET A 1 100 ? 7.083 -12.479 -21.652 1.00 88.38 100 MET A N 1
ATOM 815 C CA . MET A 1 100 ? 6.599 -11.640 -20.554 1.00 88.38 100 MET A CA 1
ATOM 816 C C . MET A 1 100 ? 5.421 -12.284 -19.812 1.00 88.38 100 MET A C 1
ATOM 818 O O . MET A 1 100 ? 5.378 -12.258 -18.584 1.00 88.38 100 MET A O 1
ATOM 822 N N . GLU A 1 101 ? 4.482 -12.896 -20.534 1.00 89.19 101 GLU A N 1
ATOM 823 C CA . GLU A 1 101 ? 3.358 -13.622 -19.932 1.00 89.19 101 GLU A CA 1
ATOM 824 C C . GLU A 1 101 ? 3.833 -14.800 -19.069 1.00 89.19 101 GLU A C 1
ATOM 826 O O . GLU A 1 101 ? 3.332 -15.005 -17.959 1.00 89.19 101 GLU A O 1
ATOM 831 N N . GLN A 1 102 ? 4.853 -15.530 -19.533 1.00 87.44 102 GLN A N 1
ATOM 832 C CA . GLN A 1 102 ? 5.484 -16.605 -18.765 1.0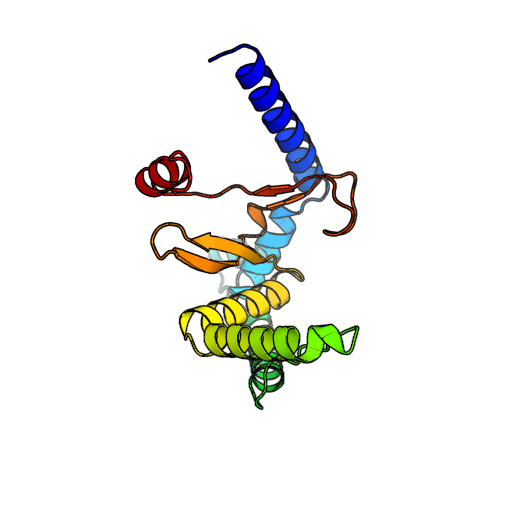0 87.44 102 GLN A CA 1
ATOM 833 C C . GLN A 1 102 ? 6.159 -16.079 -17.492 1.00 87.44 102 GLN A C 1
ATOM 835 O O . GLN A 1 102 ? 5.966 -16.656 -16.423 1.00 87.44 102 GLN A O 1
ATOM 840 N N . LEU A 1 103 ? 6.894 -14.965 -17.577 1.00 85.44 103 LEU A N 1
ATOM 841 C CA . LEU A 1 103 ? 7.560 -14.352 -16.420 1.00 85.44 103 LEU A CA 1
ATOM 842 C C . LEU A 1 103 ? 6.561 -13.865 -15.361 1.00 85.44 103 LEU A C 1
ATOM 844 O O . LEU A 1 103 ? 6.756 -14.109 -14.171 1.00 85.44 103 LEU A O 1
ATOM 848 N N . LEU A 1 104 ? 5.469 -13.220 -15.779 1.00 83.62 104 LEU A N 1
ATOM 849 C CA . LEU A 1 104 ? 4.415 -12.762 -14.866 1.00 83.62 104 LEU A CA 1
ATOM 850 C C . LEU A 1 104 ? 3.676 -13.930 -14.204 1.00 83.62 104 LEU A C 1
ATOM 852 O O . LEU A 1 104 ? 3.323 -13.858 -13.025 1.00 83.62 104 LEU A O 1
ATOM 856 N N . SER A 1 105 ? 3.462 -15.016 -14.949 1.00 84.19 105 SER A N 1
ATOM 857 C CA . SER A 1 105 ? 2.868 -16.243 -14.412 1.00 84.19 105 SER A CA 1
ATOM 858 C C . SER A 1 105 ? 3.784 -16.889 -13.371 1.00 84.19 105 SER A C 1
ATOM 860 O O . SER A 1 105 ? 3.323 -17.232 -12.284 1.00 84.19 105 SER A O 1
ATOM 862 N N . TRP A 1 106 ? 5.089 -16.963 -13.657 1.00 83.19 106 TRP A N 1
ATOM 863 C CA . TRP A 1 106 ? 6.094 -17.471 -12.721 1.00 83.19 106 TRP A CA 1
ATOM 864 C C . TRP A 1 106 ? 6.158 -16.647 -11.426 1.00 83.19 106 TRP A C 1
ATOM 866 O O . TRP A 1 106 ? 6.196 -17.212 -10.333 1.00 83.19 106 TRP A O 1
ATOM 876 N N . GLN A 1 107 ? 6.093 -15.313 -11.519 1.00 78.50 107 GLN A N 1
ATOM 877 C CA . GLN A 1 107 ? 6.056 -14.457 -10.330 1.00 78.50 107 GLN A CA 1
ATOM 878 C C . GLN A 1 107 ? 4.829 -14.729 -9.450 1.00 78.50 107 GLN A C 1
ATOM 880 O O . GLN A 1 107 ? 4.959 -14.777 -8.227 1.00 78.50 107 GLN A O 1
ATOM 885 N N . LEU A 1 108 ? 3.644 -14.922 -10.039 1.00 78.44 108 LEU A N 1
ATOM 886 C CA . LEU A 1 108 ? 2.425 -15.206 -9.273 1.00 78.44 108 LEU A CA 1
ATOM 887 C C . LEU A 1 108 ? 2.399 -16.594 -8.634 1.00 78.44 108 LEU A C 1
ATOM 889 O O . LEU A 1 108 ? 1.773 -16.752 -7.588 1.00 78.44 108 LEU A O 1
ATOM 893 N N . ASP A 1 109 ? 3.078 -17.581 -9.220 1.00 78.12 109 ASP A N 1
ATOM 894 C CA . ASP A 1 109 ? 3.189 -18.914 -8.620 1.00 78.12 109 ASP A CA 1
ATOM 895 C C . ASP A 1 109 ? 4.007 -18.888 -7.306 1.00 78.12 109 ASP A C 1
ATOM 897 O O . ASP A 1 109 ? 3.978 -19.844 -6.530 1.00 78.12 109 ASP A O 1
ATOM 901 N N . THR A 1 110 ? 4.677 -17.771 -6.988 1.00 79.94 110 THR A N 1
ATOM 902 C CA . THR A 1 110 ? 5.317 -17.558 -5.685 1.00 79.94 110 THR A CA 1
ATOM 903 C C . THR A 1 110 ? 4.276 -17.186 -4.613 1.00 79.94 110 THR A C 1
ATOM 905 O O . THR A 1 110 ? 3.675 -16.109 -4.692 1.00 79.94 110 THR A O 1
ATOM 908 N N . PRO A 1 111 ? 4.121 -17.969 -3.521 1.00 80.12 111 PRO A N 1
ATOM 909 C CA . PRO A 1 111 ? 3.102 -17.716 -2.492 1.00 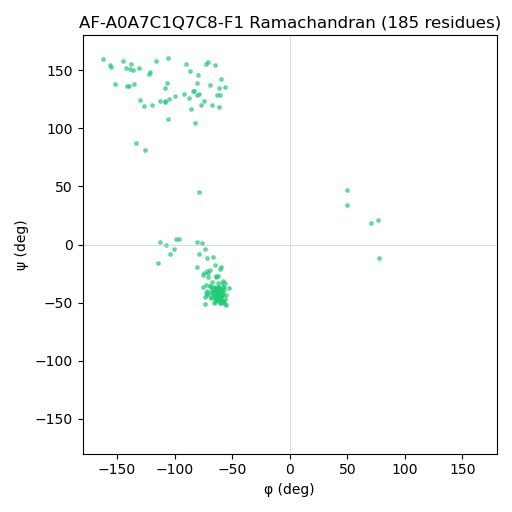80.12 111 PRO A CA 1
ATOM 910 C C . PRO A 1 111 ? 3.175 -16.320 -1.856 1.00 80.12 111 PRO A C 1
ATOM 912 O O . PRO A 1 111 ? 2.153 -15.723 -1.526 1.00 80.12 111 PRO A O 1
ATOM 915 N N . LYS A 1 112 ? 4.385 -15.760 -1.721 1.00 80.94 112 LYS A N 1
ATOM 916 C CA . LYS A 1 112 ? 4.591 -14.400 -1.194 1.00 80.94 112 LYS A CA 1
ATOM 917 C C . LYS A 1 112 ? 3.936 -13.329 -2.067 1.00 80.94 112 LYS A C 1
ATOM 919 O O . LYS A 1 112 ? 3.437 -12.336 -1.540 1.00 80.94 112 LYS A O 1
ATOM 924 N N . VAL A 1 113 ? 3.952 -13.512 -3.387 1.00 79.38 113 VAL A N 1
ATOM 925 C CA . VAL A 1 113 ? 3.361 -12.557 -4.330 1.00 79.38 113 VAL A CA 1
ATOM 926 C C . VAL A 1 113 ? 1.842 -12.640 -4.259 1.00 79.38 113 VAL A C 1
ATOM 928 O O . VAL A 1 113 ? 1.201 -11.593 -4.187 1.00 79.38 113 VAL A O 1
ATOM 931 N N . PHE A 1 114 ? 1.282 -13.852 -4.182 1.00 82.62 114 PHE A N 1
ATOM 932 C CA . PHE A 1 114 ? -0.147 -14.063 -3.942 1.00 82.62 114 PHE A CA 1
ATOM 933 C C . PHE A 1 114 ? -0.618 -13.364 -2.659 1.00 82.62 114 PHE A C 1
ATOM 935 O O . PHE A 1 114 ? -1.531 -12.545 -2.720 1.00 82.62 114 PHE A O 1
ATOM 942 N N . LEU A 1 115 ? 0.052 -13.595 -1.523 1.00 85.06 115 LEU A N 1
ATOM 943 C CA . LEU A 1 115 ? -0.302 -12.948 -0.251 1.00 85.06 115 LEU A CA 1
ATOM 944 C C . LEU A 1 115 ? -0.230 -11.418 -0.336 1.00 85.06 115 LEU A C 1
ATOM 946 O O . LEU A 1 115 ? -1.168 -10.747 0.077 1.00 85.06 115 LEU A O 1
ATOM 950 N N . ASN A 1 116 ? 0.807 -10.860 -0.970 1.00 85.44 116 ASN A N 1
ATOM 951 C CA . ASN A 1 116 ? 0.871 -9.411 -1.185 1.00 85.44 116 ASN A CA 1
ATOM 952 C C . ASN A 1 116 ? -0.257 -8.890 -2.107 1.00 85.44 116 ASN A C 1
ATOM 954 O O . ASN A 1 116 ? -0.607 -7.715 -2.040 1.00 85.44 116 ASN A O 1
ATOM 958 N N . VAL A 1 117 ? -0.792 -9.700 -3.035 1.00 85.38 117 VAL A N 1
ATOM 959 C CA . VAL A 1 117 ? -1.966 -9.302 -3.840 1.00 85.38 117 VAL A CA 1
ATOM 960 C C . VAL A 1 117 ? -3.222 -9.288 -2.973 1.00 85.38 117 VAL A C 1
ATOM 962 O O . VAL A 1 117 ? -4.004 -8.345 -3.080 1.00 85.38 117 VAL A O 1
ATOM 965 N N . VAL A 1 118 ? -3.392 -10.287 -2.104 1.00 88.94 118 VAL A N 1
ATOM 966 C CA . VAL A 1 118 ? -4.515 -10.359 -1.159 1.00 88.94 118 VAL A CA 1
ATOM 967 C C . VAL A 1 118 ? -4.506 -9.159 -0.212 1.00 88.94 118 VAL A C 1
ATOM 969 O O . VAL A 1 118 ? -5.510 -8.454 -0.128 1.00 88.94 118 VAL A O 1
ATOM 972 N N . GLU A 1 119 ? -3.368 -8.870 0.424 1.00 89.44 119 GLU A N 1
ATOM 973 C CA . GLU A 1 119 ? -3.206 -7.710 1.313 1.00 89.44 119 GLU A CA 1
ATOM 974 C C . GLU A 1 119 ? -3.495 -6.387 0.590 1.00 89.44 119 GLU A C 1
ATOM 976 O O . GLU A 1 119 ? -4.096 -5.468 1.156 1.00 89.44 119 GLU A O 1
ATOM 981 N N . TRP A 1 120 ? -3.119 -6.284 -0.687 1.00 90.25 120 TRP A N 1
ATOM 982 C CA . TRP A 1 120 ? -3.358 -5.078 -1.472 1.00 90.25 120 TRP A CA 1
ATOM 983 C C . TRP A 1 120 ? -4.843 -4.865 -1.756 1.00 90.25 120 TRP A C 1
ATOM 985 O O . TRP A 1 120 ? -5.347 -3.750 -1.594 1.00 90.25 120 TRP A O 1
ATOM 995 N N . ILE A 1 121 ? -5.549 -5.925 -2.157 1.00 91.81 121 ILE A N 1
ATOM 996 C CA . ILE A 1 121 ? -6.994 -5.872 -2.390 1.00 91.81 121 ILE A CA 1
ATOM 997 C C . ILE A 1 121 ? -7.714 -5.556 -1.081 1.00 91.81 121 ILE A C 1
ATOM 999 O O . ILE A 1 121 ? -8.580 -4.686 -1.057 1.00 91.81 121 ILE A O 1
ATOM 1003 N N . GLN A 1 122 ? -7.312 -6.184 0.022 1.00 92.44 122 GLN A N 1
ATOM 1004 C CA . GLN A 1 122 ? -7.881 -5.910 1.336 1.00 92.44 122 GLN A CA 1
ATOM 1005 C C . GLN A 1 122 ? -7.714 -4.435 1.727 1.00 92.44 122 GLN A C 1
ATOM 1007 O O . GLN A 1 122 ? -8.695 -3.782 2.070 1.00 92.44 122 GLN A O 1
ATOM 1012 N N . HIS A 1 123 ? -6.517 -3.856 1.587 1.00 91.69 123 HIS A N 1
ATOM 1013 C CA . HIS A 1 123 ? -6.304 -2.429 1.861 1.00 91.69 123 HIS A CA 1
ATOM 1014 C C . HIS A 1 123 ? -7.140 -1.525 0.951 1.00 91.69 123 HIS A C 1
ATOM 1016 O O . HIS A 1 123 ? -7.654 -0.505 1.406 1.00 91.69 123 HIS A O 1
ATOM 1022 N N . LYS A 1 124 ? -7.309 -1.892 -0.325 1.00 92.56 124 LYS A N 1
ATOM 1023 C CA . LYS A 1 124 ? -8.187 -1.163 -1.247 1.00 92.56 124 LYS A CA 1
ATOM 1024 C C . LYS A 1 124 ? -9.639 -1.200 -0.761 1.00 92.56 124 LYS A C 1
ATOM 1026 O O . LYS A 1 124 ? -10.321 -0.189 -0.871 1.00 92.56 124 LYS A O 1
ATOM 1031 N N . LEU A 1 125 ? -10.109 -2.325 -0.224 1.00 93.00 125 LEU A N 1
ATOM 1032 C CA . LEU A 1 125 ? -11.471 -2.462 0.300 1.00 93.00 125 LEU A CA 1
ATOM 1033 C C . LEU A 1 125 ? -11.674 -1.714 1.625 1.00 93.00 125 LEU A C 1
ATOM 1035 O O . LEU A 1 125 ? -12.748 -1.158 1.832 1.00 93.00 125 LEU A O 1
ATOM 1039 N N . ILE A 1 126 ? -10.655 -1.656 2.488 1.00 92.06 126 ILE A N 1
ATOM 1040 C CA . ILE A 1 126 ? -10.718 -0.926 3.764 1.00 92.06 126 ILE A CA 1
ATOM 1041 C C . ILE A 1 126 ? -10.654 0.588 3.531 1.00 92.06 126 ILE A C 1
ATOM 1043 O O . ILE A 1 126 ? -11.489 1.334 4.034 1.00 92.06 126 ILE A O 1
ATOM 1047 N N . TYR A 1 127 ? -9.667 1.058 2.763 1.00 90.25 127 TYR A N 1
ATOM 1048 C CA . TYR A 1 127 ? -9.355 2.488 2.641 1.00 90.25 127 TYR A CA 1
ATOM 1049 C C . TYR A 1 127 ? -9.898 3.135 1.360 1.00 90.25 127 TYR A C 1
ATOM 1051 O O . TYR A 1 127 ? -9.706 4.329 1.142 1.00 90.25 127 TYR A O 1
ATOM 1059 N N . GLY A 1 128 ? -10.506 2.357 0.461 1.00 88.62 128 GLY A N 1
ATOM 1060 C CA . GLY A 1 128 ? -10.924 2.796 -0.875 1.00 88.62 128 GLY A CA 1
ATOM 1061 C C . GLY A 1 128 ? -9.782 2.890 -1.896 1.00 88.62 128 GLY A C 1
ATOM 1062 O O . GLY A 1 128 ? -10.029 3.022 -3.094 1.00 88.62 128 GLY A O 1
ATOM 1063 N N . THR A 1 129 ? -8.523 2.805 -1.460 1.00 88.88 129 THR A N 1
ATOM 1064 C CA . THR A 1 129 ? -7.355 2.828 -2.344 1.00 88.88 129 THR A CA 1
ATOM 1065 C C . THR A 1 129 ? -6.156 2.137 -1.704 1.00 88.88 129 THR A C 1
ATOM 1067 O O . THR A 1 129 ? -6.028 2.072 -0.483 1.00 88.88 129 THR A O 1
ATOM 1070 N N . ALA A 1 130 ? -5.267 1.600 -2.536 1.00 91.12 130 ALA A N 1
ATOM 1071 C CA . ALA A 1 130 ? -4.043 0.954 -2.090 1.00 91.12 130 ALA A CA 1
ATOM 1072 C C . ALA A 1 130 ? -2.957 1.065 -3.160 1.00 91.12 130 ALA A C 1
ATOM 1074 O O . ALA A 1 130 ? -3.213 0.880 -4.353 1.00 91.12 130 ALA A O 1
ATOM 1075 N N . ILE A 1 131 ? -1.729 1.345 -2.724 1.00 90.31 131 ILE A N 1
ATOM 1076 C CA . ILE A 1 131 ? -0.589 1.579 -3.610 1.00 90.31 131 ILE A CA 1
ATOM 1077 C C . ILE A 1 131 ? 0.377 0.402 -3.531 1.00 90.31 131 ILE A C 1
ATOM 1079 O O . ILE A 1 131 ? 0.742 -0.049 -2.444 1.00 90.31 131 ILE A O 1
ATOM 1083 N N . ARG A 1 132 ? 0.846 -0.054 -4.693 1.00 88.50 132 ARG A N 1
ATOM 1084 C CA . ARG A 1 132 ? 1.954 -1.004 -4.802 1.00 88.50 132 ARG A CA 1
ATOM 1085 C C . ARG A 1 132 ? 3.072 -0.413 -5.628 1.00 88.50 132 ARG A C 1
ATOM 1087 O O . ARG A 1 132 ? 2.834 0.357 -6.558 1.00 88.50 132 ARG A O 1
ATOM 1094 N N . LYS A 1 133 ? 4.291 -0.814 -5.296 1.00 86.94 133 LYS A N 1
ATOM 1095 C CA . LYS A 1 133 ? 5.499 -0.378 -5.975 1.00 86.94 133 LYS A CA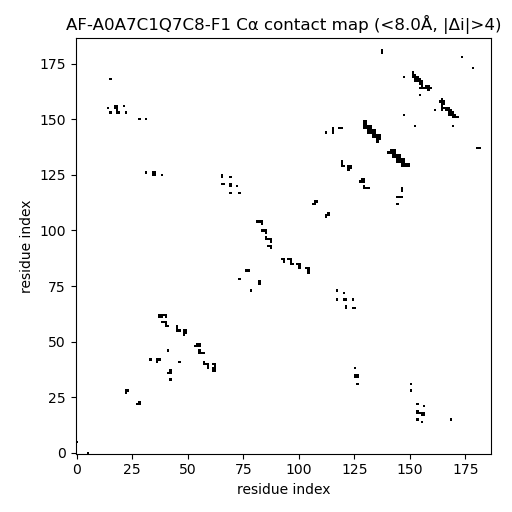 1
ATOM 1096 C C . LYS A 1 133 ? 6.308 -1.591 -6.418 1.00 86.94 133 LYS A C 1
ATOM 1098 O O . LYS A 1 133 ? 6.750 -2.357 -5.559 1.00 86.94 133 LYS A O 1
ATOM 1103 N N . PRO A 1 134 ? 6.535 -1.758 -7.730 1.00 86.56 13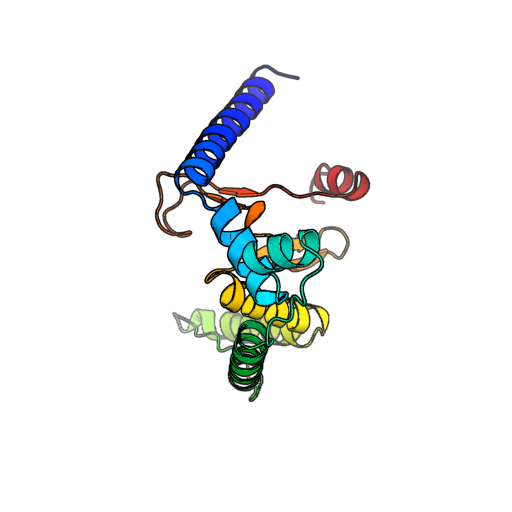4 PRO A N 1
ATOM 1104 C CA . PRO A 1 134 ? 7.573 -2.654 -8.199 1.00 86.56 134 PRO A CA 1
ATOM 1105 C C . PRO A 1 134 ? 8.941 -2.052 -7.855 1.00 86.56 134 PRO A C 1
ATOM 1107 O O . PRO A 1 134 ? 9.162 -0.846 -7.997 1.00 86.56 134 PRO A O 1
ATOM 1110 N N . TYR A 1 135 ? 9.861 -2.880 -7.386 1.00 84.50 135 TYR A N 1
ATOM 1111 C CA . TYR A 1 135 ? 11.238 -2.493 -7.115 1.00 84.50 135 TYR A CA 1
ATOM 1112 C C . TYR A 1 135 ? 12.184 -3.649 -7.437 1.00 84.50 135 TYR A C 1
ATOM 1114 O O . TYR A 1 135 ? 11.779 -4.810 -7.483 1.00 84.50 135 TYR A O 1
ATOM 1122 N N . TRP A 1 136 ? 13.450 -3.319 -7.678 1.00 84.12 136 TRP A N 1
ATOM 1123 C CA . TRP A 1 136 ? 14.503 -4.320 -7.811 1.00 84.12 136 TRP A CA 1
ATOM 1124 C C . TRP A 1 136 ? 15.042 -4.665 -6.428 1.00 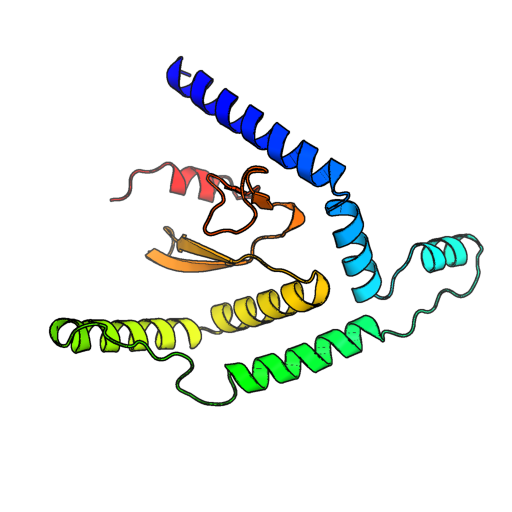84.12 136 TRP A C 1
ATOM 1126 O O . TRP A 1 136 ? 15.592 -3.792 -5.746 1.00 84.12 136 TRP A O 1
ATOM 1136 N N . ASP A 1 137 ? 14.880 -5.913 -6.007 1.00 80.19 137 ASP A N 1
ATOM 1137 C CA . ASP A 1 137 ? 15.509 -6.410 -4.796 1.00 80.19 137 ASP A CA 1
ATOM 1138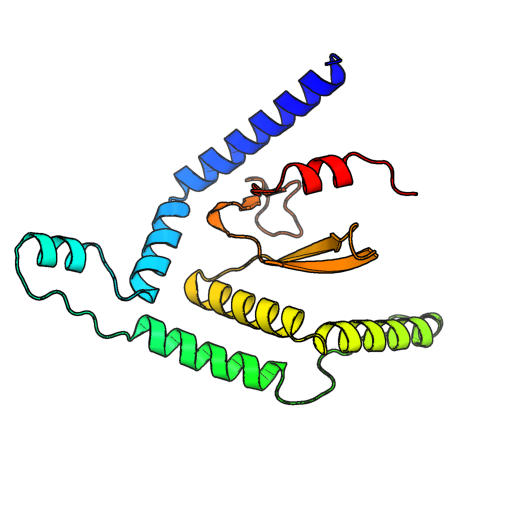 C C . ASP A 1 137 ? 16.951 -6.809 -5.099 1.00 80.19 137 ASP A C 1
ATOM 1140 O O . ASP A 1 137 ? 17.221 -7.845 -5.698 1.00 80.19 137 ASP A O 1
ATOM 1144 N N . ARG A 1 138 ? 17.888 -5.967 -4.663 1.00 78.31 138 ARG A N 1
ATOM 1145 C CA . ARG A 1 138 ? 19.320 -6.168 -4.899 1.00 78.31 138 ARG A CA 1
ATOM 1146 C C . ARG A 1 138 ? 19.904 -7.351 -4.136 1.00 78.31 138 ARG A C 1
ATOM 1148 O O . ARG A 1 138 ? 20.968 -7.819 -4.520 1.00 78.31 138 ARG A O 1
ATOM 1155 N N . GLU A 1 139 ? 19.276 -7.791 -3.047 1.00 75.69 139 GLU A N 1
ATOM 1156 C CA . GLU A 1 139 ? 19.803 -8.914 -2.262 1.00 75.69 139 GLU A CA 1
ATOM 1157 C C . GLU A 1 139 ? 19.563 -10.248 -2.969 1.00 75.69 139 GLU A C 1
ATOM 1159 O O . GLU A 1 139 ? 20.421 -11.125 -2.931 1.00 75.69 139 GLU A O 1
ATOM 1164 N N . ASN A 1 140 ? 18.414 -10.375 -3.636 1.00 77.81 140 ASN A N 1
ATOM 1165 C CA . ASN A 1 140 ? 17.981 -11.600 -4.313 1.00 77.81 140 ASN A CA 1
ATOM 1166 C C . ASN A 1 140 ? 18.048 -11.502 -5.848 1.00 77.81 140 ASN A C 1
ATOM 1168 O O . ASN A 1 140 ? 17.712 -12.462 -6.530 1.00 77.81 140 ASN A O 1
ATOM 1172 N N . ASP A 1 141 ? 18.473 -10.349 -6.371 1.00 78.25 141 ASP A N 1
ATOM 1173 C CA . ASP A 1 141 ? 18.558 -10.011 -7.797 1.00 78.25 141 ASP A CA 1
ATOM 1174 C C . ASP A 1 141 ? 17.271 -10.306 -8.587 1.00 78.25 141 ASP A C 1
ATOM 1176 O O . ASP A 1 141 ? 17.274 -10.903 -9.661 1.00 78.25 141 ASP A O 1
ATOM 1180 N N . GLU A 1 142 ? 16.136 -9.893 -8.024 1.00 80.31 142 GLU A N 1
ATOM 1181 C CA . GLU A 1 142 ? 14.816 -10.166 -8.590 1.00 80.31 142 GLU A CA 1
ATOM 1182 C C . GLU A 1 142 ? 13.887 -8.949 -8.511 1.00 80.31 142 GLU A C 1
ATOM 1184 O O . GLU A 1 142 ? 14.014 -8.074 -7.648 1.00 80.31 142 GLU A O 1
ATOM 1189 N N . VAL A 1 143 ? 12.899 -8.894 -9.408 1.00 81.19 143 VAL A N 1
ATOM 1190 C CA . VAL A 1 143 ? 11.816 -7.907 -9.317 1.00 81.19 143 VAL A CA 1
ATOM 1191 C C . VAL A 1 143 ? 10.862 -8.326 -8.205 1.00 81.19 143 VAL A C 1
ATOM 1193 O O . VAL A 1 143 ? 10.265 -9.402 -8.263 1.00 81.19 143 VAL A O 1
ATOM 1196 N N . LYS A 1 144 ? 10.648 -7.435 -7.237 1.00 82.19 144 LYS A N 1
ATOM 1197 C CA . LYS A 1 144 ? 9.641 -7.585 -6.184 1.00 82.19 144 LYS A CA 1
ATOM 1198 C C . LYS A 1 144 ? 8.577 -6.511 -6.274 1.00 82.19 144 LYS A C 1
ATOM 1200 O O . LYS A 1 144 ? 8.783 -5.435 -6.829 1.00 82.19 144 LYS A O 1
ATOM 1205 N N . ILE A 1 145 ? 7.421 -6.813 -5.697 1.00 83.69 145 ILE A N 1
ATOM 1206 C CA . ILE A 1 145 ? 6.313 -5.875 -5.559 1.00 83.69 145 ILE A CA 1
ATOM 1207 C C . ILE A 1 145 ? 6.044 -5.716 -4.071 1.00 83.69 145 ILE A C 1
ATOM 1209 O O . ILE A 1 145 ? 5.718 -6.688 -3.396 1.00 83.69 145 ILE A O 1
ATOM 1213 N N . GLU A 1 146 ? 6.168 -4.491 -3.577 1.00 84.44 146 GLU A N 1
ATOM 1214 C CA . GLU A 1 146 ? 5.864 -4.136 -2.193 1.00 84.44 146 GLU A CA 1
ATOM 1215 C C . GLU A 1 146 ? 4.556 -3.349 -2.134 1.00 84.44 146 GLU A C 1
ATOM 1217 O O . GLU A 1 146 ? 4.296 -2.466 -2.960 1.00 84.44 146 GLU A O 1
ATOM 1222 N N . GLN A 1 147 ? 3.740 -3.650 -1.130 1.00 87.50 147 GLN A N 1
ATOM 1223 C CA . GLN A 1 147 ? 2.608 -2.821 -0.753 1.00 87.50 147 GLN A CA 1
ATOM 1224 C C . GLN A 1 147 ? 3.057 -1.642 0.109 1.00 87.50 147 GLN A C 1
ATOM 1226 O O . GLN A 1 147 ? 3.745 -1.801 1.115 1.00 87.50 147 GLN A O 1
ATOM 1231 N N . ILE A 1 148 ? 2.648 -0.437 -0.278 1.00 88.94 148 ILE A N 1
ATOM 1232 C CA . ILE A 1 148 ? 2.987 0.779 0.454 1.00 88.94 148 ILE A CA 1
ATOM 1233 C C . ILE A 1 148 ? 1.888 1.070 1.474 1.00 88.94 148 ILE A C 1
ATOM 1235 O O . ILE A 1 148 ? 0.711 1.165 1.124 1.00 88.94 148 ILE A O 1
ATOM 1239 N N . ASN A 1 149 ? 2.279 1.301 2.731 1.00 88.31 149 ASN A N 1
ATOM 1240 C CA . ASN A 1 149 ? 1.372 1.885 3.713 1.00 88.31 149 ASN A CA 1
ATOM 1241 C C . ASN A 1 149 ? 0.943 3.282 3.236 1.00 88.31 149 ASN A C 1
ATOM 1243 O O . ASN A 1 149 ? 1.765 4.191 3.108 1.00 88.31 149 ASN A O 1
ATOM 1247 N N . ILE A 1 150 ? -0.355 3.455 3.007 1.00 89.69 150 ILE A N 1
ATOM 1248 C CA . ILE A 1 150 ? -0.933 4.672 2.443 1.00 89.69 150 ILE A CA 1
ATOM 1249 C C . ILE A 1 150 ? -0.722 5.916 3.326 1.00 89.69 150 ILE A C 1
ATOM 1251 O O . ILE A 1 150 ? -0.585 7.037 2.827 1.00 89.69 150 ILE A O 1
ATOM 1255 N N . LYS A 1 151 ? -0.584 5.739 4.646 1.00 90.44 151 LYS A N 1
ATOM 1256 C CA . LYS A 1 151 ? -0.227 6.826 5.572 1.00 90.44 151 LYS A CA 1
ATOM 1257 C C . LYS A 1 151 ? 1.179 7.369 5.286 1.00 90.44 151 LYS A C 1
ATOM 1259 O O . LYS A 1 151 ? 1.418 8.559 5.464 1.00 90.44 151 LYS A O 1
ATOM 1264 N N . ASN A 1 152 ? 2.060 6.545 4.720 1.00 91.94 152 ASN A N 1
ATOM 1265 C CA . ASN A 1 152 ? 3.430 6.900 4.349 1.00 91.94 152 ASN A CA 1
ATOM 1266 C C . ASN A 1 152 ? 3.608 7.303 2.874 1.00 91.94 152 ASN A C 1
ATOM 1268 O O . ASN A 1 152 ? 4.741 7.524 2.435 1.00 91.94 152 ASN A O 1
ATOM 1272 N N . PHE A 1 153 ? 2.518 7.391 2.113 1.00 92.44 153 PHE A N 1
ATOM 1273 C CA . PHE A 1 153 ? 2.515 7.822 0.719 1.00 92.44 153 PHE A CA 1
ATOM 1274 C C . PHE A 1 153 ? 2.100 9.298 0.614 1.00 92.44 153 PHE A C 1
ATOM 1276 O O . PHE A 1 153 ? 1.073 9.695 1.174 1.00 92.44 153 PHE A O 1
ATOM 1283 N N . TYR A 1 154 ? 2.913 10.103 -0.075 1.00 93.19 154 TYR A N 1
ATOM 1284 C CA . TYR A 1 154 ? 2.765 11.558 -0.198 1.00 93.19 154 TYR A CA 1
ATOM 1285 C C . TYR A 1 154 ? 2.928 11.978 -1.670 1.00 93.19 154 TYR A C 1
ATOM 1287 O O . TYR A 1 154 ? 4.049 12.252 -2.112 1.00 93.19 154 TYR A O 1
ATOM 1295 N N . PRO A 1 155 ? 1.845 11.962 -2.465 1.00 92.69 155 PRO A N 1
ATOM 1296 C CA . PRO A 1 155 ? 1.879 12.456 -3.836 1.00 92.69 155 PRO A CA 1
ATOM 1297 C C . PRO A 1 155 ? 1.967 13.988 -3.867 1.00 92.69 155 PRO A C 1
ATOM 1299 O O . PRO A 1 155 ? 1.547 14.661 -2.926 1.00 92.69 155 PRO A O 1
ATOM 1302 N N . SER A 1 156 ? 2.501 14.539 -4.959 1.00 93.81 156 SER A N 1
ATOM 1303 C CA . SER A 1 156 ? 2.432 15.980 -5.222 1.00 93.81 156 SER A CA 1
ATOM 1304 C C . SER A 1 156 ? 0.976 16.472 -5.218 1.00 93.81 156 SER A C 1
ATOM 1306 O O . SER A 1 156 ? 0.142 15.837 -5.870 1.00 93.81 156 SER A O 1
ATOM 1308 N N . PRO A 1 157 ? 0.681 17.615 -4.569 1.00 91.62 157 PRO A N 1
ATOM 1309 C CA . PRO A 1 157 ? -0.641 18.246 -4.614 1.00 91.62 157 PRO A CA 1
ATOM 1310 C C . PRO A 1 157 ? -1.096 18.664 -6.021 1.00 91.62 157 PRO A C 1
ATOM 1312 O O . PRO A 1 157 ? -2.289 18.825 -6.257 1.00 91.62 157 PRO A O 1
ATOM 1315 N N . ASP A 1 158 ? -0.157 18.832 -6.956 1.00 88.12 158 ASP A N 1
ATOM 1316 C CA . ASP A 1 158 ? -0.419 19.379 -8.293 1.00 88.12 158 ASP A CA 1
ATOM 1317 C C . ASP A 1 158 ? -1.045 18.353 -9.256 1.00 88.12 158 ASP A C 1
ATOM 1319 O O . ASP A 1 158 ? -1.427 18.690 -10.378 1.00 88.12 158 ASP A O 1
ATOM 1323 N N . GLY A 1 159 ? -1.131 17.082 -8.851 1.00 83.25 159 GLY A N 1
ATOM 1324 C CA . GLY A 1 159 ? -1.679 16.001 -9.664 1.00 83.25 159 GLY A CA 1
ATOM 1325 C C . GLY A 1 159 ? -2.855 15.299 -8.991 1.00 83.25 159 GLY A C 1
ATOM 1326 O O . GLY A 1 159 ? -2.883 15.115 -7.782 1.00 83.25 159 GLY A O 1
ATOM 1327 N N . TYR A 1 160 ? -3.808 14.839 -9.801 1.00 81.62 160 TYR A N 1
ATOM 1328 C CA . TYR A 1 160 ? -5.002 14.117 -9.338 1.00 81.62 160 TYR A CA 1
ATOM 1329 C C . TYR A 1 160 ? -4.928 12.598 -9.579 1.00 81.62 160 TYR A C 1
ATOM 1331 O O . TYR A 1 160 ? -5.798 11.849 -9.141 1.00 81.62 160 TYR A O 1
ATOM 1339 N N . SER A 1 161 ? -3.911 12.126 -10.306 1.00 85.00 161 SER A N 1
ATOM 1340 C CA . SER A 1 161 ? -3.709 10.717 -10.644 1.00 85.00 161 SER A CA 1
ATOM 1341 C C . SER A 1 161 ? -2.229 10.358 -10.615 1.00 85.00 161 SER A C 1
ATOM 1343 O O . SER A 1 161 ? -1.379 11.189 -10.927 1.00 85.00 161 SER A O 1
ATOM 1345 N N . ILE A 1 162 ? -1.899 9.096 -10.329 1.00 84.31 162 ILE A N 1
ATOM 1346 C CA . ILE A 1 162 ? -0.506 8.622 -10.342 1.00 84.31 162 ILE A CA 1
ATOM 1347 C C . ILE A 1 162 ? 0.172 8.778 -11.713 1.00 84.31 162 ILE A C 1
ATOM 1349 O O . ILE A 1 162 ? 1.394 8.807 -11.792 1.00 84.31 162 ILE A O 1
ATOM 1353 N N . TYR A 1 163 ? -0.614 8.922 -12.784 1.00 86.00 163 TYR A N 1
ATOM 1354 C CA . TYR A 1 163 ? -0.116 9.192 -14.134 1.00 86.00 163 TYR A CA 1
ATOM 1355 C C . TYR A 1 163 ? 0.228 10.666 -14.387 1.00 86.00 163 TYR A C 1
ATOM 1357 O O . TYR A 1 163 ? 0.951 10.963 -15.333 1.00 86.00 163 TYR A O 1
ATOM 1365 N N . THR A 1 164 ? -0.303 11.587 -13.580 1.00 89.56 164 THR A N 1
ATOM 1366 C CA . THR A 1 164 ? -0.144 13.040 -13.764 1.00 89.56 164 THR A CA 1
ATOM 1367 C C . THR A 1 164 ? 0.647 13.698 -12.639 1.00 89.56 164 THR A C 1
ATOM 1369 O O . THR A 1 164 ? 1.078 14.836 -12.780 1.00 89.56 164 THR A O 1
ATOM 1372 N N . VAL A 1 165 ? 0.811 13.012 -11.508 1.00 90.88 165 VAL A N 1
ATOM 1373 C CA . VAL A 1 165 ? 1.568 13.492 -10.353 1.00 90.88 165 VAL A CA 1
ATOM 1374 C C . VAL A 1 165 ? 3.063 13.582 -10.719 1.00 90.88 165 VAL A C 1
ATOM 1376 O O . VAL A 1 165 ? 3.664 12.559 -11.052 1.00 90.88 165 VAL A O 1
ATOM 1379 N N . PRO A 1 166 ? 3.695 14.772 -10.648 1.00 91.12 166 PRO A N 1
ATOM 1380 C CA . PRO A 1 166 ? 5.079 14.967 -11.095 1.00 91.12 166 PRO A CA 1
ATOM 1381 C C . PRO A 1 166 ? 6.119 14.311 -10.181 1.00 91.12 166 PRO A C 1
ATOM 1383 O O . PRO A 1 166 ? 7.237 14.022 -10.604 1.00 91.12 166 PRO A O 1
ATOM 1386 N N . TRP A 1 167 ? 5.778 14.108 -8.910 1.00 92.62 167 TRP A N 1
ATOM 1387 C CA . TRP A 1 167 ? 6.647 13.471 -7.932 1.00 92.62 167 TRP A CA 1
ATOM 1388 C C . TRP A 1 167 ? 5.835 12.858 -6.796 1.00 92.62 167 TRP A C 1
ATOM 1390 O O . TRP A 1 167 ? 4.734 13.298 -6.470 1.00 92.62 167 TRP A O 1
ATOM 1400 N N . VAL A 1 168 ? 6.418 11.844 -6.165 1.00 92.00 168 VAL A N 1
ATOM 1401 C CA . VAL A 1 168 ? 5.853 11.154 -5.008 1.00 92.00 168 VAL A CA 1
ATOM 1402 C C . VAL A 1 168 ? 6.953 10.968 -3.977 1.00 92.00 168 VAL A C 1
ATOM 1404 O O . VAL A 1 168 ? 8.069 10.573 -4.318 1.00 92.00 168 VAL A O 1
ATOM 1407 N N . ILE A 1 169 ? 6.623 11.197 -2.710 1.00 92.69 169 ILE A N 1
ATOM 1408 C CA . ILE A 1 169 ? 7.484 10.873 -1.578 1.00 92.69 169 ILE A CA 1
ATOM 1409 C C . ILE A 1 169 ? 6.884 9.677 -0.838 1.00 92.69 169 ILE A C 1
ATOM 1411 O O . ILE A 1 169 ? 5.738 9.694 -0.395 1.00 92.69 169 ILE A O 1
ATOM 1415 N N . GLN A 1 170 ? 7.677 8.616 -0.707 1.00 91.38 170 GLN A N 1
ATOM 1416 C CA . GLN A 1 170 ? 7.355 7.450 0.109 1.00 91.38 170 GLN A CA 1
ATOM 1417 C C . GLN A 1 170 ? 8.254 7.468 1.342 1.00 91.38 170 GLN A C 1
ATOM 1419 O O . GLN A 1 170 ? 9.479 7.417 1.218 1.00 91.38 170 GLN A O 1
ATOM 1424 N N . ARG A 1 171 ? 7.658 7.477 2.535 1.00 89.81 171 ARG A N 1
ATOM 1425 C CA . ARG A 1 171 ? 8.398 7.205 3.771 1.00 89.81 171 ARG A CA 1
ATOM 1426 C C . ARG A 1 171 ? 8.484 5.698 3.979 1.00 89.81 171 ARG A C 1
ATOM 1428 O O . ARG A 1 171 ? 7.491 4.985 3.865 1.00 89.81 171 ARG A O 1
ATOM 1435 N N . ALA A 1 172 ? 9.674 5.205 4.284 1.00 84.00 172 ALA A N 1
ATOM 1436 C CA . ALA A 1 172 ? 9.895 3.796 4.561 1.00 84.00 172 ALA A CA 1
ATOM 1437 C C . ALA A 1 172 ? 10.864 3.652 5.730 1.00 84.00 172 ALA A C 1
ATOM 1439 O O . ALA A 1 172 ? 11.879 4.344 5.792 1.00 84.00 172 ALA A O 1
ATOM 1440 N N . LEU A 1 173 ? 10.549 2.736 6.642 1.00 82.38 173 LEU A N 1
ATOM 1441 C CA . LEU A 1 173 ? 11.505 2.251 7.626 1.00 82.38 173 LEU A CA 1
ATOM 1442 C C . LEU A 1 173 ? 12.265 1.090 6.990 1.00 82.38 173 LEU A C 1
ATOM 1444 O O . LEU A 1 173 ? 11.665 0.161 6.440 1.00 82.38 173 LEU A O 1
ATOM 1448 N N . ARG A 1 174 ? 13.591 1.184 7.008 1.00 81.94 174 ARG A N 1
ATOM 1449 C CA . ARG A 1 174 ? 14.502 0.186 6.450 1.00 81.94 174 ARG A CA 1
ATOM 1450 C C . ARG A 1 174 ? 15.644 -0.042 7.418 1.00 81.94 174 ARG A C 1
ATOM 1452 O O . ARG A 1 174 ? 16.030 0.865 8.155 1.00 81.94 174 ARG A O 1
ATOM 1459 N N . THR A 1 175 ? 16.173 -1.255 7.398 1.00 82.81 175 THR A N 1
ATOM 1460 C CA . THR A 1 175 ? 17.372 -1.597 8.153 1.00 82.81 175 THR A CA 1
ATOM 1461 C C . THR A 1 175 ? 18.565 -0.806 7.619 1.00 82.81 175 THR A C 1
ATOM 1463 O O . THR A 1 175 ? 18.594 -0.373 6.460 1.00 82.81 175 THR A O 1
ATOM 1466 N N . LYS A 1 176 ? 19.567 -0.593 8.472 1.00 81.81 176 LYS A N 1
ATOM 1467 C CA . LYS A 1 176 ? 20.792 0.108 8.076 1.00 81.81 176 LYS A CA 1
ATOM 1468 C C . LYS A 1 176 ? 21.506 -0.657 6.962 1.00 81.81 176 LYS A C 1
ATOM 1470 O O . LYS A 1 176 ? 22.010 -0.047 6.022 1.00 81.81 176 LYS A O 1
ATOM 1475 N N . GLU A 1 177 ? 21.499 -1.981 7.053 1.00 80.81 177 GLU A N 1
ATOM 1476 C CA . GLU A 1 177 ? 22.079 -2.919 6.097 1.00 80.81 177 GLU A CA 1
ATOM 1477 C C . GLU A 1 177 ? 21.497 -2.698 4.696 1.00 80.81 177 GLU A C 1
ATOM 1479 O O . GLU A 1 177 ? 22.254 -2.522 3.740 1.00 80.81 177 GLU A O 1
ATOM 1484 N N . TYR A 1 178 ? 20.169 -2.578 4.591 1.00 77.38 178 TYR A N 1
ATOM 1485 C CA . TYR A 1 178 ? 19.473 -2.307 3.333 1.00 77.38 178 TYR A CA 1
ATOM 1486 C C . TYR A 1 178 ? 19.891 -0.963 2.714 1.00 77.38 178 TYR A C 1
ATOM 1488 O O . TYR A 1 178 ? 20.165 -0.868 1.516 1.00 77.38 178 TYR A O 1
ATOM 1496 N N . ILE A 1 179 ? 19.985 0.094 3.530 1.00 79.69 179 ILE A N 1
ATOM 1497 C CA . ILE A 1 179 ? 20.398 1.429 3.065 1.00 79.69 179 ILE A CA 1
ATOM 1498 C C . ILE A 1 179 ? 21.840 1.393 2.543 1.00 79.69 179 ILE A C 1
ATOM 1500 O O . ILE A 1 179 ? 22.136 1.941 1.480 1.00 79.69 179 ILE A O 1
ATOM 1504 N N . VAL A 1 180 ? 22.734 0.707 3.259 1.00 79.06 180 VAL A N 1
ATOM 1505 C CA . VAL A 1 180 ? 24.132 0.532 2.846 1.00 79.06 180 VAL A CA 1
ATOM 1506 C C . VAL A 1 180 ? 24.230 -0.280 1.550 1.00 79.06 180 VAL A C 1
ATOM 1508 O O . VAL A 1 180 ? 25.039 0.057 0.686 1.00 79.06 180 VAL A O 1
ATOM 1511 N N . ALA A 1 181 ? 23.404 -1.315 1.372 1.00 75.31 181 ALA A N 1
ATOM 1512 C CA . ALA A 1 181 ? 23.344 -2.092 0.133 1.00 75.31 181 ALA A CA 1
ATOM 1513 C C . ALA A 1 181 ? 22.855 -1.253 -1.065 1.00 75.31 181 ALA A C 1
ATOM 1515 O O . ALA A 1 181 ? 23.405 -1.353 -2.164 1.00 75.31 181 ALA A O 1
ATOM 1516 N N . MET A 1 182 ? 21.876 -0.369 -0.854 1.00 71.19 182 MET A N 1
ATOM 1517 C CA . MET A 1 182 ? 21.379 0.563 -1.877 1.00 71.19 182 MET A CA 1
ATOM 1518 C C . MET A 1 182 ? 22.409 1.627 -2.284 1.00 71.19 182 MET A C 1
ATOM 1520 O O . MET A 1 182 ? 22.433 2.045 -3.441 1.00 71.19 182 MET A O 1
ATOM 1524 N N . GLY A 1 183 ? 23.275 2.053 -1.358 1.00 69.62 183 GLY A N 1
ATOM 1525 C CA . GLY A 1 183 ? 24.330 3.037 -1.623 1.00 69.62 183 GLY A CA 1
ATOM 1526 C C . GLY A 1 183 ? 25.496 2.514 -2.469 1.00 69.62 183 GLY A C 1
ATOM 1527 O O . GLY A 1 183 ? 26.316 3.303 -2.934 1.00 69.62 183 GLY A O 1
ATOM 1528 N N . LYS A 1 184 ? 25.590 1.196 -2.688 1.00 69.50 184 LYS A N 1
ATOM 1529 C CA . LYS A 1 184 ? 26.621 0.607 -3.550 1.00 69.50 184 LYS A CA 1
ATOM 1530 C C . LYS A 1 184 ? 26.217 0.736 -5.028 1.00 69.50 184 LYS A C 1
ATOM 1532 O O . LYS A 1 184 ? 25.039 0.534 -5.343 1.00 69.50 184 LYS A O 1
ATOM 1537 N N . PRO A 1 185 ? 27.153 1.061 -5.939 1.00 66.75 185 PRO A N 1
ATOM 1538 C CA . PRO A 1 185 ? 26.881 1.029 -7.371 1.00 66.75 185 PRO A CA 1
ATOM 1539 C C . PRO A 1 185 ? 26.472 -0.383 -7.802 1.00 66.75 185 PRO A C 1
ATOM 1541 O O . PRO A 1 185 ? 26.984 -1.374 -7.275 1.00 66.75 185 PRO A O 1
ATOM 1544 N N . TRP A 1 186 ? 25.516 -0.452 -8.729 1.00 54.66 186 TRP A N 1
ATOM 1545 C CA . TRP A 1 186 ? 25.098 -1.702 -9.362 1.00 54.66 186 TRP A CA 1
ATOM 1546 C C . TRP A 1 186 ? 26.294 -2.263 -10.148 1.00 54.66 186 TRP A C 1
ATOM 1548 O O . TRP A 1 186 ? 26.961 -1.494 -10.842 1.00 54.66 186 TRP A O 1
ATOM 1558 N N . ARG A 1 187 ? 26.628 -3.540 -9.929 1.00 55.88 187 ARG A N 1
ATOM 1559 C CA . ARG A 1 187 ? 27.763 -4.210 -10.580 1.00 55.88 187 ARG A CA 1
ATOM 1560 C C . ARG A 1 187 ? 27.358 -4.744 -11.938 1.00 55.88 187 ARG A C 1
ATOM 1562 O O . ARG A 1 187 ? 26.250 -5.309 -12.003 1.00 55.88 187 ARG A O 1
#

Secondary structure (DSSP, 8-state):
--HHHHHHHHHHHHHHHHHHHHHHHTTHHHHHHHHHHHHTT--HHHHHHHHTT-------HHHHHHHHHHHHHHHHHHSSS-S-----SSGGGHHHHHHHHHHHHHHHTSHHHHHHHHHHHHHHHHHS--EEEEEEETTTTEEEEEEEPGGGEEE-TT-SSTTT-S-EEE-----HHHHHHHTSPP-

Foldseek 3Di:
DDPVVVVVVVVVVVQQCQLVVVCVVVVVVVLLVQLVQLQVQHDPVLVVCVVVVHDRGGDNPLVVVLVVVLVVVCCVQPVDPPNDQFDDPDPVCPVVSVVVSVVVSVQCVPVVQVVQVSVQSSSCSSSVHWDKDWDQDPVVRDIDIDTADPVQKGFGPVDDDPVGGPDIGGDDDDDPVSVVSVPDDDD